Protein AF-A0A7S0G569-F1 (afdb_monomer)

Radius of gyration: 27.92 Å; Cα contacts (8 Å, |Δi|>4): 190; chains: 1; bounding box: 85×69×73 Å

pLDDT: mean 71.16, std 18.13, range [32.34, 90.06]

Solvent-accessible surface area (backbone atoms only — not comparable to full-atom values): 12412 Å² total; per-residue (Å²): 137,89,86,80,87,88,88,89,80,91,85,85,89,79,91,77,91,77,88,77,79,78,77,73,74,76,74,75,73,74,67,77,69,57,83,74,79,87,72,79,61,89,79,73,57,65,37,64,49,63,94,79,63,92,77,65,80,40,28,31,61,92,62,91,71,92,80,42,62,65,54,40,48,31,38,42,68,65,53,47,58,56,63,57,56,40,51,52,51,34,46,49,31,18,44,40,80,43,96,88,72,49,67,44,39,85,26,23,49,69,83,51,32,77,77,41,62,54,88,76,57,47,52,50,78,83,73,58,76,50,69,82,64,31,48,60,22,52,50,50,42,51,53,54,58,69,57,50,56,79,85,49,72,52,43,42,50,73,75,62,62,49,90,72,77,56,82,94,66,72,39,76,48,49,56,34,27,42,51,51,26,33,49,51,52,44,52,46,41,77,68,69,46,81,84,121

Mean predicted aligned error: 13.56 Å

Foldseek 3Di:
DDDDDDDDDDDDDDDDDDDDPPPPPPPPPPPVPLPDDQDDPPPWAFDADPPPPVQAQATHTPDDHPLDLVVLVCLLVVSDQQVVLLVVVCVRQRWDQDPVRDIDCPSHDPVCCVVPVDRARQQQNVPDCPCVSVVRNVVVLVVLLVSDDPVLLCCCCVPSVDPDDDPVPDDSNSVSSNSSSSSSSRNCCVHVPPPD

Organism: NCBI:txid101924

Structure (mmCIF, N/CA/C/O backbone):
data_AF-A0A7S0G569-F1
#
_entry.id   AF-A0A7S0G569-F1
#
loop_
_atom_site.group_PDB
_atom_site.id
_atom_site.type_symbol
_atom_site.label_atom_id
_atom_site.label_alt_id
_atom_site.label_comp_id
_atom_site.label_asym_id
_atom_site.label_entity_id
_atom_site.label_seq_id
_atom_site.pdbx_PDB_ins_code
_atom_site.Cartn_x
_atom_site.Cartn_y
_atom_site.Cartn_z
_atom_site.occupancy
_atom_site.B_iso_or_equiv
_atom_site.auth_seq_id
_atom_site.auth_comp_id
_atom_site.auth_asym_id
_atom_site.auth_atom_id
_atom_site.pdbx_PDB_model_num
ATOM 1 N N . MET A 1 1 ? 62.450 -54.187 33.155 1.00 39.84 1 MET A N 1
ATOM 2 C CA . MET A 1 1 ? 62.910 -53.394 34.313 1.00 39.84 1 MET A CA 1
ATOM 3 C C . MET A 1 1 ? 61.680 -52.909 35.054 1.00 39.84 1 MET A C 1
ATOM 5 O O . MET A 1 1 ? 60.835 -52.265 34.450 1.00 39.84 1 MET A O 1
ATOM 9 N N . ALA A 1 2 ? 61.533 -53.357 36.297 1.00 44.97 2 ALA A N 1
ATOM 10 C CA . ALA A 1 2 ? 60.459 -52.973 37.202 1.00 44.97 2 ALA A CA 1
ATOM 11 C C . ALA A 1 2 ? 60.715 -51.573 37.791 1.00 44.97 2 ALA A C 1
ATOM 13 O O . ALA A 1 2 ? 61.847 -51.101 37.725 1.00 44.97 2 ALA A O 1
ATOM 14 N N . PHE A 1 3 ? 59.670 -50.972 38.370 1.00 35.09 3 PHE A N 1
ATOM 15 C CA . PHE A 1 3 ? 59.629 -50.412 39.733 1.00 35.09 3 PHE A CA 1
ATOM 16 C C . PHE A 1 3 ? 58.709 -49.176 39.876 1.00 35.09 3 PHE A C 1
ATOM 18 O O . PHE A 1 3 ? 58.973 -48.093 39.369 1.00 35.09 3 PHE A O 1
ATOM 25 N N . THR A 1 4 ? 57.663 -49.398 40.685 1.00 42.09 4 THR A N 1
ATOM 26 C CA . THR A 1 4 ? 57.163 -48.545 41.786 1.00 42.09 4 THR A CA 1
ATOM 27 C C . THR A 1 4 ? 56.422 -47.232 41.524 1.00 42.09 4 THR A C 1
ATOM 29 O O . THR A 1 4 ? 56.995 -46.207 41.178 1.00 42.09 4 THR A O 1
ATOM 32 N N . SER A 1 5 ? 55.144 -47.251 41.930 1.00 44.38 5 SER A N 1
ATOM 33 C CA . SER A 1 5 ? 54.452 -46.133 42.593 1.00 44.38 5 SER A CA 1
ATOM 34 C C . SER A 1 5 ? 55.227 -45.630 43.824 1.00 44.38 5 SER A C 1
ATOM 36 O O . SER A 1 5 ? 55.992 -46.394 44.414 1.00 44.38 5 SER A O 1
ATOM 38 N N . PRO A 1 6 ? 54.936 -44.413 44.319 1.00 55.31 6 PRO A N 1
ATOM 39 C CA . PRO A 1 6 ? 54.086 -44.379 45.511 1.00 55.31 6 PRO A CA 1
ATOM 40 C C . PRO A 1 6 ? 53.087 -43.212 45.584 1.00 55.31 6 PRO A C 1
ATOM 42 O O . PRO A 1 6 ? 53.199 -42.169 44.949 1.00 55.31 6 PRO A O 1
ATOM 45 N N . ARG A 1 7 ? 52.095 -43.462 46.436 1.00 44.91 7 ARG A N 1
ATOM 46 C CA . ARG A 1 7 ? 50.974 -42.637 46.887 1.00 44.91 7 ARG A CA 1
ATOM 47 C C . ARG A 1 7 ? 51.321 -42.045 48.250 1.00 44.91 7 ARG A C 1
ATOM 49 O O . ARG A 1 7 ? 51.675 -42.838 49.105 1.00 44.91 7 ARG A O 1
ATOM 56 N N . LEU A 1 8 ? 51.117 -40.747 48.481 1.00 40.44 8 LEU A N 1
ATOM 57 C CA . LEU A 1 8 ? 50.915 -40.080 49.789 1.00 40.44 8 LEU A CA 1
ATOM 58 C C . LEU A 1 8 ? 50.456 -38.626 49.501 1.00 40.44 8 LEU A C 1
ATOM 60 O O . LEU A 1 8 ? 50.858 -38.087 48.479 1.00 40.44 8 LEU A O 1
ATOM 64 N N . TYR A 1 9 ? 49.770 -37.848 50.342 1.00 34.00 9 TYR A N 1
ATOM 65 C CA . TYR A 1 9 ? 48.618 -37.945 51.258 1.00 34.00 9 TYR A CA 1
ATOM 66 C C . TYR A 1 9 ? 48.440 -36.502 51.808 1.00 34.00 9 TYR A C 1
ATOM 68 O O . TYR A 1 9 ? 49.435 -35.789 51.897 1.00 34.00 9 TYR A O 1
ATOM 76 N N . LEU A 1 10 ? 47.233 -36.132 52.272 1.00 37.38 10 LEU A N 1
ATOM 77 C CA . LEU A 1 10 ? 46.906 -34.936 53.094 1.00 37.38 10 LEU A CA 1
ATOM 78 C C . LEU A 1 10 ? 46.966 -33.588 52.344 1.00 37.38 10 LEU A C 1
ATOM 80 O O . LEU A 1 10 ? 47.879 -33.328 51.584 1.00 37.38 10 LEU A O 1
ATOM 84 N N . GLY A 1 11 ? 46.061 -32.627 52.505 1.00 32.34 11 GLY A N 1
ATOM 85 C CA . GLY A 1 11 ? 44.933 -32.415 53.407 1.00 32.34 11 GLY A CA 1
ATOM 86 C C . GLY A 1 11 ? 44.534 -30.933 53.272 1.00 32.34 11 GLY A C 1
ATOM 87 O O . GLY A 1 11 ? 45.378 -30.105 52.942 1.00 32.34 11 GLY A O 1
ATOM 88 N N . GLY A 1 12 ? 43.267 -30.573 53.486 1.00 36.91 12 GLY A N 1
ATOM 89 C CA . GLY A 1 12 ? 42.873 -29.159 53.452 1.00 36.91 12 GLY A CA 1
ATOM 90 C C . GLY A 1 12 ? 41.371 -28.928 53.406 1.00 36.91 12 GLY A C 1
ATOM 91 O O . GLY A 1 12 ? 40.768 -28.862 52.342 1.00 36.91 12 GLY A O 1
ATOM 92 N N . VAL A 1 13 ? 40.773 -28.803 54.587 1.00 44.00 13 VAL A N 1
ATOM 93 C CA . VAL A 1 13 ? 39.373 -28.434 54.814 1.00 44.00 13 VAL A CA 1
ATOM 94 C C . VAL A 1 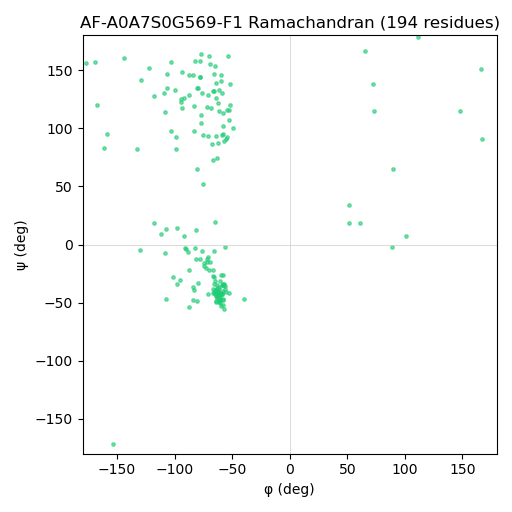13 ? 39.233 -26.911 54.697 1.00 44.00 13 VAL A C 1
ATOM 96 O O . VAL A 1 13 ? 40.013 -26.184 55.301 1.00 44.00 13 VAL A O 1
ATOM 99 N N . GLY A 1 14 ? 38.211 -26.417 53.992 1.00 38.84 14 GLY A N 1
ATOM 100 C CA . GLY A 1 14 ? 37.898 -24.986 53.941 1.00 38.84 14 GLY A CA 1
ATOM 101 C C . GLY A 1 14 ? 36.455 -24.714 53.525 1.00 38.84 14 GLY A C 1
ATOM 102 O O . GLY A 1 14 ? 36.132 -24.671 52.343 1.00 38.84 14 GLY A O 1
ATOM 103 N N . ARG A 1 15 ? 35.571 -24.538 54.514 1.00 40.53 15 ARG A N 1
ATOM 104 C CA . ARG A 1 15 ? 34.186 -24.072 54.342 1.00 40.53 15 ARG A CA 1
ATOM 105 C C . ARG A 1 15 ? 34.164 -22.644 53.789 1.00 40.53 15 ARG A C 1
ATOM 107 O O . ARG A 1 15 ? 34.847 -21.774 54.315 1.00 40.53 15 ARG A O 1
ATOM 114 N N . GLY A 1 16 ? 33.256 -22.372 52.854 1.00 36.38 16 GLY A N 1
ATOM 115 C CA . GLY A 1 16 ? 32.934 -21.012 52.423 1.00 36.38 16 GLY A CA 1
ATOM 116 C C . GLY A 1 16 ? 31.592 -20.935 51.704 1.00 36.38 16 GLY A C 1
ATOM 117 O O . GLY A 1 16 ? 31.534 -20.949 50.483 1.00 36.38 16 GLY A O 1
ATOM 118 N N . ARG A 1 17 ? 30.498 -20.845 52.469 1.00 39.69 17 ARG A N 1
ATOM 119 C CA . ARG A 1 17 ? 29.189 -20.413 51.959 1.00 39.69 17 ARG A CA 1
ATOM 120 C C . ARG A 1 17 ? 29.312 -18.983 51.426 1.00 39.69 17 ARG A C 1
ATOM 122 O O . ARG A 1 17 ? 29.769 -18.116 52.166 1.00 39.69 17 ARG A O 1
ATOM 129 N N . ARG A 1 18 ? 28.785 -18.709 50.232 1.00 39.62 18 ARG A N 1
ATOM 130 C CA . ARG A 1 18 ? 28.010 -17.490 49.944 1.00 39.62 18 ARG A CA 1
ATOM 131 C C . ARG A 1 18 ? 27.301 -17.643 48.603 1.00 39.62 18 ARG A C 1
ATOM 133 O O . ARG A 1 18 ? 27.925 -17.885 47.579 1.00 39.62 18 ARG A O 1
ATOM 140 N N . GLY A 1 19 ? 25.975 -17.563 48.658 1.00 41.06 19 GLY A N 1
ATOM 141 C CA . GLY A 1 19 ? 25.117 -17.663 47.494 1.00 41.06 19 GLY A CA 1
ATOM 142 C C . GLY A 1 19 ? 25.304 -16.475 46.561 1.00 41.06 19 GLY A C 1
ATOM 143 O O . GLY A 1 19 ? 25.227 -15.327 46.987 1.00 41.06 19 GLY A O 1
ATOM 144 N N . ALA A 1 20 ? 25.464 -16.770 45.280 1.00 37.56 20 ALA A N 1
ATOM 145 C CA . ALA A 1 20 ? 25.090 -15.861 44.218 1.00 37.56 20 ALA A CA 1
ATOM 146 C C . ALA A 1 20 ? 23.780 -16.402 43.645 1.00 37.56 20 ALA A C 1
ATOM 148 O O . ALA A 1 20 ? 23.758 -17.358 42.873 1.00 37.56 20 ALA A O 1
ATOM 149 N N . ARG A 1 21 ? 22.666 -15.817 44.101 1.00 39.09 21 ARG A N 1
ATOM 150 C CA . ARG A 1 21 ? 21.392 -15.904 43.391 1.00 39.09 21 ARG A CA 1
ATOM 151 C C . ARG A 1 21 ? 21.673 -15.416 41.979 1.00 39.09 21 ARG A C 1
ATOM 153 O O . ARG A 1 21 ? 22.056 -14.261 41.805 1.00 39.09 21 ARG A O 1
ATOM 160 N N . GLY A 1 22 ? 21.527 -16.314 41.010 1.00 34.00 22 GLY A N 1
ATOM 161 C CA . GLY A 1 22 ? 21.550 -15.967 39.604 1.00 34.00 22 GLY A CA 1
ATOM 162 C C . GLY A 1 22 ? 20.541 -14.853 39.385 1.00 34.00 22 GLY A C 1
ATOM 163 O O . GLY A 1 22 ? 19.331 -15.074 39.441 1.00 34.00 22 GLY A O 1
ATOM 164 N N . VAL A 1 23 ? 21.043 -13.642 39.159 1.00 38.31 23 VAL A N 1
ATOM 165 C CA . VAL A 1 23 ? 20.287 -12.617 38.459 1.00 38.31 23 VAL A CA 1
ATOM 166 C C . VAL A 1 23 ? 20.185 -13.156 37.045 1.00 38.31 23 VAL A C 1
ATOM 168 O O . VAL A 1 23 ? 21.039 -12.918 36.196 1.00 38.31 23 VAL A O 1
ATOM 171 N N . SER A 1 24 ? 19.160 -13.982 36.837 1.00 36.03 24 SER A N 1
ATOM 172 C CA . SER A 1 24 ? 18.633 -14.265 35.521 1.00 36.03 24 SER A CA 1
ATOM 173 C C . SER A 1 24 ? 18.239 -12.900 34.988 1.00 36.03 24 SER A C 1
ATOM 175 O O . SER A 1 24 ? 17.181 -12.365 35.327 1.00 36.03 24 SER A O 1
ATOM 177 N N . SER A 1 25 ? 19.148 -12.289 34.232 1.00 38.00 25 SER A N 1
ATOM 178 C CA . SER A 1 25 ? 18.834 -11.155 33.397 1.00 38.00 25 SER A CA 1
ATOM 179 C C . SER A 1 25 ? 17.755 -11.666 32.457 1.00 38.00 25 SER A C 1
ATOM 181 O O . SER A 1 25 ? 18.011 -12.312 31.443 1.00 38.00 25 SER A O 1
ATOM 183 N N . ARG A 1 26 ? 16.497 -11.431 32.846 1.00 35.59 26 ARG A N 1
ATOM 184 C CA . ARG A 1 26 ? 15.397 -11.335 31.904 1.00 35.59 26 ARG A CA 1
ATOM 185 C C . ARG A 1 26 ? 15.831 -10.233 30.959 1.00 35.59 26 ARG A C 1
ATOM 187 O O . ARG A 1 26 ? 15.558 -9.058 31.192 1.00 35.59 26 ARG A O 1
ATOM 194 N N . ARG A 1 27 ? 16.544 -10.627 29.903 1.00 35.00 27 ARG A N 1
ATOM 195 C CA . ARG A 1 27 ? 16.512 -9.925 28.638 1.00 35.00 27 ARG A CA 1
ATOM 196 C C . ARG A 1 27 ? 15.034 -9.885 28.295 1.00 35.00 27 ARG A C 1
ATOM 198 O O . ARG A 1 27 ? 14.481 -10.823 27.737 1.00 35.00 27 ARG A O 1
ATOM 205 N N . ARG A 1 28 ? 14.372 -8.803 28.698 1.00 38.81 28 ARG A N 1
ATOM 206 C CA . ARG A 1 28 ? 13.222 -8.293 27.976 1.00 38.81 28 ARG A CA 1
ATOM 207 C C . ARG A 1 28 ? 13.790 -7.816 26.641 1.00 38.81 28 ARG A C 1
ATOM 209 O O . ARG A 1 28 ? 13.939 -6.630 26.395 1.00 38.81 28 ARG A O 1
ATOM 216 N N . THR A 1 29 ? 14.153 -8.767 25.783 1.00 39.50 29 THR A N 1
ATOM 217 C CA . THR A 1 29 ? 13.920 -8.604 24.359 1.00 39.50 29 THR A CA 1
ATOM 218 C C . THR A 1 29 ? 12.410 -8.523 24.257 1.00 39.50 29 THR A C 1
ATOM 220 O O . THR A 1 29 ? 11.725 -9.536 24.146 1.00 39.50 29 THR A O 1
ATOM 223 N N . GLY A 1 30 ? 11.888 -7.306 24.409 1.00 34.25 30 GLY A N 1
ATOM 224 C CA . GLY A 1 30 ? 10.607 -6.943 23.839 1.00 34.25 30 GLY A CA 1
ATOM 225 C C . GLY A 1 30 ? 10.773 -7.058 22.334 1.00 34.25 30 GLY A C 1
ATOM 226 O O . GLY A 1 30 ? 10.941 -6.062 21.646 1.00 34.25 30 GLY A O 1
ATOM 227 N N . SER A 1 31 ? 10.807 -8.298 21.841 1.00 38.91 31 SER A N 1
ATOM 228 C CA . SER A 1 31 ? 10.296 -8.582 20.520 1.00 38.91 31 SER A CA 1
ATOM 229 C C . SER A 1 31 ? 8.859 -8.117 20.627 1.00 38.91 31 SER A C 1
ATOM 231 O O . SER A 1 31 ? 8.061 -8.762 21.306 1.00 38.91 31 SER A O 1
ATOM 233 N N . LEU A 1 32 ? 8.574 -6.936 20.081 1.00 39.25 32 LEU A N 1
ATOM 234 C CA . LEU A 1 32 ? 7.225 -6.588 19.679 1.00 39.25 32 LEU A CA 1
ATOM 235 C C . LEU A 1 32 ? 6.774 -7.795 18.862 1.00 39.25 32 LEU A C 1
ATOM 237 O O . LEU A 1 32 ? 7.269 -8.030 17.761 1.00 39.25 32 LEU A O 1
ATOM 241 N N . GLN A 1 33 ? 5.995 -8.676 19.486 1.00 41.69 33 GLN A N 1
ATOM 242 C CA . GLN A 1 33 ? 5.296 -9.708 18.754 1.00 41.69 33 GLN A CA 1
ATOM 243 C C . GLN A 1 33 ? 4.451 -8.910 17.772 1.00 41.69 33 GLN A C 1
ATOM 245 O O . GLN A 1 33 ? 3.601 -8.132 18.201 1.00 41.69 33 GLN A O 1
ATOM 250 N N . CYS A 1 34 ? 4.756 -9.019 16.479 1.00 41.28 34 CYS A N 1
ATOM 251 C CA . CYS A 1 34 ? 3.831 -8.638 15.427 1.00 41.28 34 CYS A CA 1
ATOM 252 C C . CYS A 1 34 ? 2.559 -9.452 15.701 1.00 41.28 34 CYS A C 1
ATOM 254 O O . CYS A 1 34 ? 2.473 -10.609 15.308 1.00 41.28 34 CYS A O 1
ATOM 256 N N . ALA A 1 35 ? 1.630 -8.901 16.484 1.00 46.00 35 ALA A N 1
ATOM 257 C CA . ALA A 1 35 ? 0.412 -9.600 16.887 1.00 46.00 35 ALA A CA 1
ATOM 258 C C . ALA A 1 35 ? -0.552 -9.767 15.703 1.00 46.00 35 ALA A C 1
ATOM 260 O O . ALA A 1 35 ? -1.515 -10.520 15.787 1.00 46.00 35 ALA A O 1
ATOM 261 N N . VAL A 1 36 ? -0.267 -9.087 14.589 1.00 54.84 36 VAL A N 1
ATOM 262 C CA . VAL A 1 36 ? -1.059 -9.144 13.369 1.00 54.84 36 VAL A CA 1
ATOM 263 C C . VAL A 1 36 ? -0.403 -10.116 12.394 1.00 54.84 36 VAL A C 1
ATOM 265 O O . VAL A 1 36 ? 0.496 -9.764 11.630 1.00 54.84 36 VAL A O 1
ATOM 268 N N . GLU A 1 37 ? -0.834 -11.372 12.454 1.00 57.78 37 GLU A N 1
ATOM 269 C CA . GLU A 1 37 ? -0.453 -12.393 11.485 1.00 57.78 37 GLU A CA 1
ATOM 270 C C . GLU A 1 37 ? -1.360 -12.267 10.251 1.00 57.78 37 GLU A C 1
ATOM 272 O O . GLU A 1 37 ? -2.488 -12.754 10.237 1.00 57.78 37 GLU A O 1
ATOM 277 N N . TRP A 1 38 ? -0.887 -11.585 9.203 1.00 64.69 38 TRP A N 1
ATOM 278 C CA . TRP A 1 38 ? -1.563 -11.614 7.905 1.00 64.69 38 TRP A CA 1
ATOM 279 C C . TRP A 1 38 ? -1.253 -12.941 7.209 1.00 64.69 38 TRP A C 1
ATOM 281 O O . TRP A 1 38 ? -0.153 -13.143 6.690 1.00 64.69 38 TRP A O 1
ATOM 291 N N . LYS A 1 39 ? -2.226 -13.853 7.202 1.00 63.12 39 LYS A N 1
ATOM 292 C CA . LYS A 1 39 ? -2.194 -15.086 6.411 1.00 63.12 39 LYS A CA 1
ATOM 293 C C . LYS A 1 39 ? -3.194 -14.963 5.276 1.00 63.12 39 LYS A C 1
ATOM 295 O O . LYS A 1 39 ? -4.397 -14.905 5.502 1.00 63.12 39 LYS A O 1
ATOM 300 N N . ILE A 1 40 ? -2.674 -14.928 4.055 1.00 63.44 40 ILE A N 1
ATOM 301 C CA . ILE A 1 40 ? -3.493 -15.088 2.858 1.00 63.44 40 ILE A CA 1
ATOM 302 C C . ILE A 1 40 ? -3.892 -16.559 2.817 1.00 63.44 40 ILE A C 1
ATOM 304 O O . ILE A 1 40 ? -3.011 -17.420 2.739 1.00 63.44 40 ILE A O 1
ATOM 308 N N . ASP A 1 41 ? -5.189 -16.854 2.882 1.00 62.84 41 ASP A N 1
ATOM 309 C CA . ASP A 1 41 ? -5.641 -18.209 2.597 1.00 62.84 41 ASP A CA 1
ATOM 310 C C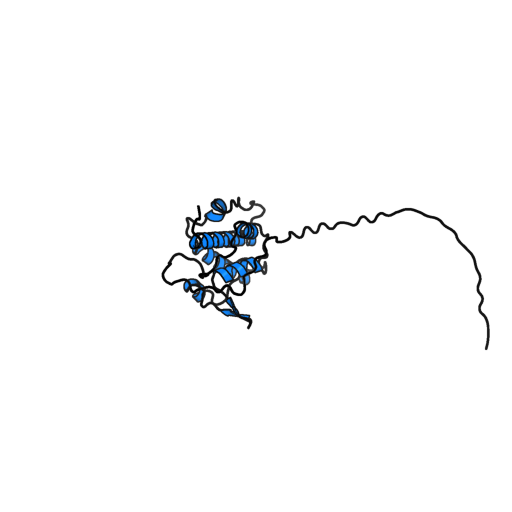 . ASP A 1 41 ? -5.273 -18.526 1.135 1.00 62.84 41 ASP A C 1
ATOM 312 O O . ASP A 1 41 ? -5.672 -17.792 0.223 1.00 62.84 41 ASP A O 1
ATOM 316 N N . PRO A 1 42 ? -4.481 -19.582 0.879 1.00 61.75 42 PRO A N 1
ATOM 317 C CA . PRO A 1 42 ? -4.008 -19.910 -0.460 1.00 61.75 42 PRO A CA 1
ATOM 318 C C . PRO A 1 42 ? -5.140 -20.326 -1.408 1.00 61.75 42 PRO A C 1
ATOM 320 O O . PRO A 1 42 ? -4.874 -20.547 -2.589 1.00 61.75 42 PRO A O 1
ATOM 323 N N . SER A 1 43 ? -6.373 -20.454 -0.924 1.00 62.59 43 SER A N 1
ATOM 324 C CA . SER A 1 43 ? -7.584 -20.722 -1.700 1.00 62.59 43 SER A CA 1
ATOM 325 C C . SER A 1 43 ? -8.236 -19.438 -2.215 1.00 62.59 43 SER A C 1
ATOM 327 O O . SER A 1 43 ? -8.923 -19.490 -3.236 1.00 62.59 43 SER A O 1
ATOM 329 N N . ILE A 1 44 ? -7.970 -18.282 -1.588 1.00 67.06 44 ILE A N 1
ATOM 330 C CA . ILE A 1 44 ? -8.502 -16.995 -2.041 1.00 67.06 44 ILE A CA 1
ATOM 331 C C . ILE A 1 44 ? -7.846 -16.648 -3.380 1.00 67.06 44 ILE A C 1
ATOM 333 O O . ILE A 1 44 ? -6.628 -16.476 -3.501 1.00 67.06 44 ILE A O 1
ATOM 337 N N . ARG A 1 45 ? -8.670 -16.557 -4.424 1.00 67.31 45 ARG A N 1
ATOM 338 C CA . ARG A 1 45 ? -8.246 -16.187 -5.777 1.00 67.31 45 ARG A CA 1
ATOM 339 C C . ARG A 1 45 ? -8.764 -14.789 -6.100 1.00 67.31 45 ARG A C 1
ATOM 341 O O . ARG A 1 45 ? -9.965 -14.552 -5.936 1.00 67.31 45 ARG A O 1
ATOM 348 N N . PRO A 1 46 ? -7.909 -13.878 -6.595 1.00 69.25 46 PRO A N 1
ATOM 349 C CA . PRO A 1 46 ? -8.402 -12.626 -7.129 1.00 69.25 46 PRO A CA 1
ATOM 350 C C . PRO A 1 46 ? -9.231 -12.909 -8.387 1.00 69.25 46 PRO A C 1
ATOM 352 O O . PRO A 1 46 ? -8.831 -13.672 -9.269 1.00 69.25 46 PRO A O 1
ATOM 355 N N . LYS A 1 47 ? -10.407 -12.301 -8.449 1.00 65.38 47 LYS A N 1
ATOM 356 C CA . LYS A 1 47 ? -11.250 -12.180 -9.628 1.00 65.38 47 LYS A CA 1
ATOM 357 C C . LYS A 1 47 ? -10.768 -10.984 -10.454 1.00 65.38 47 LYS A C 1
ATOM 359 O O . LYS A 1 47 ? -10.315 -9.985 -9.881 1.00 65.38 47 LYS A O 1
ATOM 364 N N . PRO A 1 48 ? -10.867 -11.054 -11.793 1.00 60.34 48 PRO A N 1
ATOM 365 C CA . PRO A 1 48 ? -10.562 -9.899 -12.620 1.00 60.34 48 PRO A CA 1
ATOM 366 C C . PRO A 1 48 ? -11.488 -8.762 -12.195 1.00 60.34 48 PRO A C 1
ATOM 368 O O . PRO A 1 48 ? -12.697 -8.970 -12.058 1.00 60.34 48 PRO A O 1
ATOM 371 N N . ALA A 1 49 ? -10.916 -7.580 -11.957 1.00 56.44 49 ALA A N 1
ATOM 372 C CA . ALA A 1 49 ? -11.708 -6.388 -11.697 1.00 56.44 49 ALA A CA 1
ATOM 373 C C . ALA A 1 49 ? -12.709 -6.245 -12.850 1.00 56.44 49 ALA A C 1
ATOM 375 O O . ALA A 1 49 ? -12.307 -6.128 -14.010 1.00 56.44 49 ALA A O 1
ATOM 376 N N . ARG A 1 50 ? -14.006 -6.352 -12.541 1.00 54.03 50 ARG A N 1
ATOM 377 C CA . ARG A 1 50 ? -15.090 -6.233 -13.519 1.00 54.03 50 ARG A CA 1
ATOM 378 C C . ARG A 1 50 ? -14.853 -4.922 -14.272 1.00 54.03 50 ARG A C 1
ATOM 380 O O . ARG A 1 50 ? -14.800 -3.875 -13.634 1.00 54.03 50 ARG A O 1
ATOM 387 N N . GLU A 1 51 ? -14.663 -4.977 -15.594 1.00 46.25 51 GLU A N 1
ATOM 388 C CA . GLU A 1 51 ? -14.227 -3.841 -16.441 1.00 46.25 51 GLU A CA 1
ATOM 389 C C . GLU A 1 51 ? -15.125 -2.582 -16.355 1.00 46.25 51 GLU A C 1
ATOM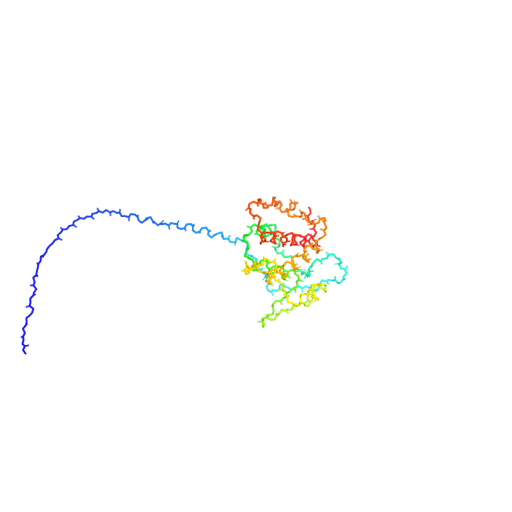 391 O O . GLU A 1 51 ? -14.814 -1.559 -16.959 1.00 46.25 51 GLU A O 1
ATOM 396 N N . SER A 1 52 ? -16.218 -2.625 -15.588 1.00 40.19 52 SER A N 1
ATOM 397 C CA . SER A 1 52 ? -17.239 -1.589 -15.464 1.00 40.19 52 SER A CA 1
ATOM 398 C C . SER A 1 52 ? -17.268 -0.804 -14.141 1.00 40.19 52 SER A C 1
ATOM 400 O O . SER A 1 52 ? -18.004 0.175 -14.088 1.00 40.19 52 SER A O 1
ATOM 402 N N . ASP A 1 53 ? -16.496 -1.149 -13.100 1.00 45.53 53 ASP A N 1
ATOM 403 C CA . ASP A 1 53 ? -16.418 -0.326 -11.872 1.00 45.53 53 ASP A CA 1
ATOM 404 C C . ASP A 1 53 ? -15.164 0.559 -11.889 1.00 45.53 53 ASP A C 1
ATOM 406 O O . ASP A 1 53 ? -14.104 0.249 -11.342 1.00 45.53 53 ASP A O 1
ATOM 410 N N . SER A 1 54 ? -15.286 1.688 -12.584 1.00 44.38 54 SER A N 1
ATOM 411 C CA . SER A 1 54 ? -14.234 2.651 -12.942 1.00 44.38 54 SER A CA 1
ATOM 412 C C . SER A 1 54 ? -13.561 3.402 -11.775 1.00 44.38 54 SER A C 1
ATOM 414 O O . SER A 1 54 ? -12.958 4.451 -11.994 1.00 44.38 54 SER A O 1
ATOM 416 N N . GLY A 1 55 ? -13.656 2.907 -10.540 1.00 55.00 55 GLY A N 1
ATOM 417 C CA . GLY A 1 55 ? -13.133 3.570 -9.339 1.00 55.00 55 GLY A CA 1
ATOM 418 C C . GLY A 1 55 ? -12.268 2.698 -8.430 1.00 55.00 55 GLY A C 1
ATOM 419 O O . GLY A 1 55 ? -11.721 3.209 -7.457 1.00 55.00 55 GLY A O 1
ATOM 420 N N . LEU A 1 56 ? -12.129 1.400 -8.717 1.00 57.59 56 LEU A N 1
ATOM 421 C CA . LEU A 1 56 ? -11.447 0.470 -7.818 1.00 57.59 56 LEU A CA 1
ATOM 422 C C . LEU A 1 56 ? -9.934 0.426 -8.081 1.00 57.59 56 LEU A C 1
ATOM 424 O O . LEU A 1 56 ? -9.512 0.207 -9.218 1.00 57.59 56 LEU A O 1
ATOM 428 N N . PRO A 1 57 ? -9.084 0.583 -7.051 1.00 63.59 57 PRO A N 1
ATOM 429 C CA . PRO A 1 57 ? -7.645 0.689 -7.260 1.00 63.59 57 PRO A CA 1
ATOM 430 C C . PRO A 1 57 ? -6.913 -0.661 -7.425 1.00 63.59 57 PRO A C 1
ATOM 432 O O . PRO A 1 57 ? -5.705 -0.642 -7.661 1.00 63.59 57 PRO A O 1
ATOM 435 N N . GLY A 1 58 ? -7.596 -1.811 -7.311 1.00 71.50 58 GLY A N 1
ATOM 436 C CA . GLY A 1 58 ? -6.983 -3.151 -7.279 1.00 71.50 58 GLY A CA 1
ATOM 437 C C . GLY A 1 58 ? -7.893 -4.289 -7.768 1.00 71.50 58 GLY A C 1
ATOM 438 O O . GLY A 1 58 ? -8.977 -4.041 -8.298 1.00 71.50 58 GLY A O 1
ATOM 439 N N . ALA A 1 59 ? -7.442 -5.535 -7.596 1.00 74.56 59 ALA A N 1
ATOM 440 C CA . ALA A 1 59 ? -8.152 -6.746 -8.019 1.00 74.56 59 ALA A CA 1
ATOM 441 C C . ALA A 1 59 ? -9.407 -7.014 -7.184 1.00 74.56 59 ALA A C 1
ATOM 443 O O . ALA A 1 59 ? -9.576 -6.430 -6.114 1.00 74.56 59 ALA A O 1
ATOM 444 N N . ASP A 1 60 ? -10.317 -7.851 -7.685 1.00 72.19 60 ASP A N 1
ATOM 445 C CA . ASP A 1 60 ? -11.524 -8.229 -6.950 1.00 72.19 60 ASP A CA 1
ATOM 446 C C . ASP A 1 60 ? -11.345 -9.524 -6.160 1.00 72.19 60 ASP A C 1
ATOM 448 O O . ASP A 1 60 ? -10.578 -10.377 -6.580 1.00 72.19 60 ASP A O 1
ATOM 452 N N . PHE A 1 61 ? -12.009 -9.695 -5.016 1.00 71.38 61 PHE A N 1
ATOM 453 C CA . PHE A 1 61 ? -11.964 -10.950 -4.254 1.00 71.38 61 PHE A CA 1
ATOM 454 C C . PHE A 1 61 ? -13.372 -11.407 -3.930 1.00 71.38 61 PHE A C 1
ATOM 456 O O . PHE A 1 61 ? -14.259 -10.610 -3.655 1.00 71.38 61 PHE A O 1
ATOM 463 N N . ALA A 1 62 ? -13.579 -12.719 -4.003 1.00 62.16 62 ALA A N 1
ATOM 464 C CA . ALA A 1 62 ? -14.878 -13.322 -3.742 1.00 62.16 62 ALA A CA 1
ATOM 465 C C . ALA A 1 62 ? -15.267 -13.322 -2.258 1.00 62.16 62 ALA A C 1
ATOM 467 O O . ALA A 1 62 ? -16.442 -13.503 -1.959 1.00 62.16 62 ALA A O 1
ATOM 468 N N . GLU A 1 63 ? -14.282 -13.190 -1.375 1.00 66.62 63 GLU A N 1
ATOM 469 C CA . GLU A 1 63 ? -14.409 -13.381 0.066 1.00 66.62 63 GLU A CA 1
ATOM 470 C C . GLU A 1 63 ? -13.995 -12.104 0.802 1.00 66.62 63 GLU A C 1
ATOM 472 O O . GLU A 1 63 ? -13.161 -11.330 0.314 1.00 66.62 63 GLU A O 1
ATOM 477 N N . ASP A 1 64 ? -14.568 -11.894 1.987 1.00 68.12 64 ASP A N 1
ATOM 478 C CA . ASP A 1 64 ? -14.156 -10.846 2.913 1.00 68.12 64 ASP A CA 1
ATOM 479 C C . ASP A 1 64 ? -12.704 -11.064 3.344 1.00 68.12 64 ASP A C 1
ATOM 481 O O . ASP A 1 64 ? -12.349 -12.051 3.991 1.00 68.12 64 ASP A O 1
ATOM 485 N N . LEU A 1 65 ? -11.836 -10.131 2.960 1.00 74.19 65 LEU A N 1
ATOM 486 C CA . LEU A 1 65 ? -10.447 -10.135 3.379 1.00 74.19 65 LEU A CA 1
ATOM 487 C C . LEU A 1 65 ? -10.358 -9.606 4.814 1.00 74.19 65 LEU A C 1
ATOM 489 O O . LEU A 1 65 ? -11.051 -8.641 5.139 1.00 74.19 65 LEU A O 1
ATOM 493 N N . PRO A 1 66 ? -9.454 -10.138 5.658 1.00 73.44 66 PRO A N 1
ATOM 494 C CA . PRO A 1 66 ? -9.291 -9.703 7.046 1.00 73.44 66 PRO A CA 1
ATOM 495 C C . PRO A 1 66 ? -8.567 -8.343 7.155 1.00 73.44 66 PRO A C 1
ATOM 497 O O . PRO A 1 66 ? -7.570 -8.195 7.862 1.00 73.44 66 PRO A O 1
ATOM 500 N N . LEU A 1 67 ? -9.040 -7.326 6.430 1.00 79.06 67 LEU A N 1
ATOM 501 C CA . LEU A 1 67 ? -8.525 -5.956 6.429 1.00 79.06 67 LEU A CA 1
ATOM 502 C C . LEU A 1 67 ? -9.074 -5.179 7.636 1.00 79.06 67 LEU A C 1
ATOM 504 O O . LEU A 1 67 ? -9.836 -4.219 7.496 1.00 79.06 67 LEU A O 1
ATOM 508 N N . SER A 1 68 ? -8.695 -5.606 8.838 1.00 82.12 68 SER A N 1
ATOM 509 C CA . SER A 1 68 ? -9.091 -4.931 10.075 1.00 82.12 68 SER A CA 1
ATOM 510 C C . SER A 1 68 ? -8.419 -3.561 10.220 1.00 82.12 68 SER A C 1
ATOM 512 O O . SER A 1 68 ? -7.331 -3.314 9.688 1.00 82.12 68 SER A O 1
ATOM 514 N N . ASP A 1 69 ? -9.049 -2.663 10.983 1.00 84.06 69 ASP A N 1
ATOM 515 C CA . ASP A 1 69 ? -8.435 -1.380 11.356 1.00 84.06 69 ASP A CA 1
ATOM 516 C C . ASP A 1 69 ? -7.097 -1.584 12.068 1.00 84.06 69 ASP A C 1
ATOM 518 O O . ASP A 1 69 ? -6.147 -0.838 11.839 1.00 84.06 69 ASP A O 1
ATOM 522 N N . GLU A 1 70 ? -6.999 -2.644 12.874 1.00 85.31 70 GLU A N 1
ATOM 523 C CA . GLU A 1 70 ? -5.780 -3.034 13.580 1.00 85.31 70 GLU A CA 1
ATOM 524 C C . GLU A 1 70 ? -4.628 -3.336 12.621 1.00 85.31 70 GLU A C 1
ATOM 526 O O . GLU A 1 70 ? -3.511 -2.882 12.857 1.00 85.31 70 GLU A O 1
ATOM 531 N N . LEU A 1 71 ? -4.882 -4.045 11.514 1.00 86.06 71 LEU A N 1
ATOM 532 C CA . LEU A 1 71 ? -3.865 -4.305 10.496 1.00 86.06 71 LEU A CA 1
ATOM 533 C C . LEU A 1 71 ? -3.404 -3.005 9.838 1.00 86.06 71 LEU A C 1
ATOM 535 O O . LEU A 1 71 ? -2.203 -2.763 9.721 1.00 86.06 71 LEU A O 1
ATOM 539 N N . ILE A 1 72 ? -4.345 -2.157 9.419 1.00 87.75 72 ILE A N 1
ATOM 540 C CA . ILE A 1 72 ? -4.035 -0.887 8.749 1.00 87.75 72 ILE A CA 1
ATOM 541 C C . ILE A 1 72 ? -3.213 0.013 9.684 1.00 87.75 72 ILE A C 1
ATOM 543 O O . ILE A 1 72 ? -2.198 0.589 9.276 1.00 87.75 72 ILE A O 1
ATOM 547 N N . LEU A 1 73 ? -3.604 0.079 10.957 1.00 87.00 73 LEU A N 1
ATOM 548 C CA . LEU A 1 73 ? -2.891 0.810 11.996 1.00 87.00 73 LEU A CA 1
ATOM 549 C C . LEU A 1 73 ? -1.506 0.206 12.267 1.00 87.00 73 LEU A C 1
ATOM 551 O O . LEU A 1 73 ? -0.530 0.947 12.365 1.00 87.00 73 LEU A O 1
ATOM 555 N N . ALA A 1 74 ? -1.386 -1.121 12.333 1.00 88.00 74 ALA A N 1
ATOM 556 C CA . ALA A 1 74 ? -0.117 -1.815 12.538 1.00 88.00 74 ALA A CA 1
ATOM 557 C C . ALA A 1 74 ? 0.869 -1.572 11.382 1.00 88.00 74 ALA A C 1
ATOM 559 O O . ALA A 1 74 ? 2.066 -1.388 11.617 1.00 88.00 74 ALA A O 1
ATOM 560 N N . ILE A 1 75 ? 0.383 -1.501 10.136 1.00 88.88 75 ILE A N 1
ATOM 561 C CA . ILE A 1 75 ? 1.198 -1.134 8.968 1.00 88.88 75 ILE A CA 1
ATOM 562 C C . ILE A 1 75 ? 1.746 0.287 9.132 1.00 88.88 75 ILE A C 1
ATOM 564 O O . ILE A 1 75 ? 2.954 0.500 8.959 1.00 88.88 75 ILE A O 1
ATOM 568 N N . ALA A 1 76 ? 0.880 1.240 9.497 1.00 87.31 76 ALA A N 1
ATOM 569 C CA . ALA A 1 76 ? 1.260 2.630 9.727 1.00 87.31 76 ALA A CA 1
ATOM 570 C C . ALA A 1 76 ? 2.237 2.771 10.908 1.00 87.31 76 ALA A C 1
ATOM 572 O O . ALA A 1 76 ? 3.209 3.513 10.813 1.00 87.31 76 ALA A O 1
ATOM 573 N N . GLN A 1 77 ? 2.057 2.021 11.993 1.00 86.19 77 GLN A N 1
ATOM 574 C CA . GLN A 1 77 ? 2.919 2.075 13.180 1.00 86.19 77 GLN A CA 1
ATOM 575 C C . GLN A 1 77 ? 4.223 1.266 13.058 1.00 86.19 77 GLN A C 1
ATOM 577 O O . GLN A 1 77 ? 4.899 1.046 14.058 1.00 86.19 77 GLN A O 1
ATOM 582 N N . GLU A 1 78 ? 4.595 0.816 11.855 1.00 86.81 78 GLU A N 1
ATOM 583 C CA . GLU A 1 78 ? 5.809 0.014 11.624 1.00 86.81 78 GLU A CA 1
ATOM 584 C C . GLU A 1 78 ? 5.818 -1.338 12.374 1.00 86.81 78 GLU A C 1
ATOM 586 O O . GLU A 1 78 ? 6.854 -1.979 12.518 1.00 86.81 78 GLU A O 1
ATOM 591 N N . GLN A 1 79 ? 4.652 -1.818 12.818 1.00 86.25 79 GLN A N 1
ATOM 592 C CA . GLN A 1 79 ? 4.516 -3.088 13.541 1.00 86.25 79 GLN A CA 1
ATOM 593 C C . GLN A 1 79 ? 4.476 -4.307 12.606 1.00 86.25 79 GLN A C 1
ATOM 595 O O . GLN A 1 79 ? 4.599 -5.441 13.062 1.00 86.25 79 GLN A O 1
ATOM 600 N N . VAL A 1 80 ? 4.317 -4.087 11.297 1.00 86.31 80 VAL A N 1
ATOM 601 C CA . VAL A 1 80 ? 4.300 -5.128 10.255 1.00 86.31 80 VAL A CA 1
ATOM 602 C C . VAL A 1 80 ? 5.606 -5.074 9.449 1.00 86.31 80 VAL A C 1
ATOM 604 O O . VAL A 1 80 ? 6.001 -3.977 9.053 1.00 86.31 80 VAL A O 1
ATOM 607 N N . PRO A 1 81 ? 6.290 -6.197 9.157 1.00 87.19 81 PRO A N 1
ATOM 608 C CA . PRO A 1 81 ? 7.514 -6.195 8.349 1.00 87.19 81 PRO A CA 1
ATOM 609 C C . PRO A 1 81 ? 7.304 -5.621 6.940 1.00 87.19 81 PRO A C 1
ATOM 611 O O . PRO A 1 81 ? 6.262 -5.853 6.335 1.00 87.19 81 PRO A O 1
ATOM 614 N N . ASP A 1 82 ? 8.313 -4.928 6.391 1.00 87.62 82 ASP A N 1
ATOM 615 C CA . ASP A 1 82 ? 8.237 -4.264 5.071 1.00 87.62 82 ASP A CA 1
ATOM 616 C C . ASP A 1 82 ? 7.767 -5.229 3.962 1.00 87.62 82 ASP A C 1
ATOM 618 O O . ASP A 1 82 ? 6.918 -4.882 3.143 1.00 87.62 82 ASP A O 1
ATOM 622 N N . GLN A 1 83 ? 8.280 -6.465 3.980 1.00 85.69 83 GLN A N 1
ATOM 623 C CA . GLN A 1 83 ? 7.921 -7.506 3.015 1.00 85.69 83 GLN A CA 1
ATOM 624 C C . GLN A 1 83 ? 6.442 -7.896 3.096 1.00 85.69 83 GLN A C 1
ATOM 626 O O . GLN A 1 83 ? 5.794 -8.011 2.065 1.00 85.69 83 GLN A O 1
ATOM 631 N N . ILE A 1 84 ? 5.889 -8.032 4.304 1.00 86.62 84 ILE A N 1
ATOM 632 C CA . ILE A 1 84 ? 4.483 -8.412 4.489 1.00 86.62 84 ILE A CA 1
ATOM 633 C C . ILE A 1 84 ? 3.560 -7.306 3.973 1.00 86.62 84 ILE A C 1
ATOM 635 O O . ILE A 1 84 ? 2.556 -7.593 3.332 1.00 86.62 84 ILE A O 1
ATOM 639 N N . VAL A 1 85 ? 3.916 -6.035 4.187 1.00 88.19 85 VAL A N 1
ATOM 640 C CA . VAL A 1 85 ? 3.150 -4.907 3.629 1.00 88.19 85 VAL A CA 1
ATOM 641 C C . VAL A 1 85 ? 3.139 -4.960 2.100 1.00 88.19 85 VAL A C 1
ATOM 643 O O . VAL A 1 85 ? 2.090 -4.765 1.489 1.00 88.19 85 VAL A O 1
ATOM 646 N N . ASN A 1 86 ? 4.285 -5.253 1.481 1.00 88.94 86 ASN A N 1
ATOM 647 C CA . ASN A 1 86 ? 4.370 -5.444 0.036 1.00 88.94 86 ASN A CA 1
ATOM 648 C C . ASN A 1 86 ? 3.530 -6.637 -0.428 1.00 88.94 86 ASN A C 1
ATOM 650 O O . ASN A 1 86 ? 2.763 -6.480 -1.368 1.00 88.94 86 ASN A O 1
ATOM 654 N N . ASP A 1 87 ? 3.606 -7.782 0.253 1.00 86.12 87 ASP A N 1
ATOM 655 C CA . ASP A 1 87 ? 2.823 -8.973 -0.089 1.00 86.12 87 ASP A CA 1
ATOM 656 C C . ASP A 1 87 ? 1.313 -8.685 -0.039 1.00 86.12 87 ASP A C 1
ATOM 658 O O . ASP A 1 87 ? 0.580 -9.078 -0.947 1.00 86.12 87 ASP A O 1
ATOM 662 N N . VAL A 1 88 ? 0.851 -7.934 0.970 1.00 86.88 88 VAL A N 1
ATOM 663 C CA . VAL A 1 88 ? -0.542 -7.466 1.073 1.00 86.88 88 VAL A CA 1
ATOM 664 C C . VAL A 1 88 ? -0.894 -6.583 -0.124 1.00 86.88 88 VAL A C 1
ATOM 666 O O . VAL A 1 88 ? -1.897 -6.826 -0.786 1.00 86.88 88 VAL A O 1
ATOM 669 N N . LEU A 1 89 ? -0.076 -5.578 -0.448 1.00 88.75 89 LEU A N 1
ATOM 670 C CA . LEU A 1 89 ? -0.334 -4.691 -1.588 1.00 88.75 89 LEU A CA 1
ATOM 671 C C . LEU A 1 89 ? -0.332 -5.443 -2.922 1.00 88.75 89 LEU A C 1
ATOM 673 O O . LEU A 1 89 ? -1.195 -5.199 -3.761 1.00 88.75 89 LEU A O 1
ATOM 677 N N . TRP A 1 90 ? 0.618 -6.355 -3.127 1.00 88.38 90 TRP A N 1
ATOM 678 C CA . TRP A 1 90 ? 0.716 -7.185 -4.326 1.00 88.38 90 TRP A CA 1
ATOM 679 C C . TRP A 1 90 ? -0.525 -8.040 -4.490 1.00 88.38 90 TRP A C 1
ATOM 681 O O . TRP A 1 90 ? -1.125 -8.034 -5.564 1.00 88.38 90 TRP A O 1
ATOM 691 N N . PHE A 1 91 ? -0.940 -8.694 -3.406 1.00 85.81 91 PHE A N 1
ATOM 692 C CA . PHE A 1 91 ? -2.164 -9.468 -3.367 1.00 85.81 91 PHE A CA 1
ATOM 693 C C . PHE A 1 91 ? -3.362 -8.592 -3.734 1.00 85.81 91 PHE A C 1
ATOM 695 O O . PHE A 1 91 ? -4.014 -8.873 -4.733 1.00 85.81 91 PHE A O 1
ATOM 702 N N . LEU A 1 92 ? -3.584 -7.472 -3.035 1.00 85.31 92 LEU A N 1
ATOM 703 C CA . LEU A 1 92 ? -4.707 -6.555 -3.280 1.00 85.31 92 LEU A CA 1
ATOM 704 C C . LEU A 1 92 ? -4.713 -5.944 -4.692 1.00 85.31 92 LEU A C 1
ATOM 706 O O . LEU A 1 92 ? -5.775 -5.671 -5.249 1.00 85.31 92 LEU A O 1
ATOM 710 N N . LEU A 1 93 ? -3.544 -5.736 -5.300 1.00 85.81 93 LEU A N 1
ATOM 711 C CA . LEU A 1 93 ? -3.422 -5.298 -6.693 1.00 85.81 93 LEU A CA 1
ATOM 712 C C . LEU A 1 93 ? -3.724 -6.416 -7.702 1.00 85.81 93 LEU A C 1
ATOM 714 O O . LEU A 1 93 ? -3.998 -6.104 -8.857 1.00 85.81 93 LEU A O 1
ATOM 718 N N . GLY A 1 94 ? -3.693 -7.683 -7.285 1.00 86.00 94 GLY A N 1
ATOM 719 C CA . GLY A 1 94 ? -3.960 -8.856 -8.121 1.00 86.00 94 GLY A CA 1
ATOM 720 C C . GLY A 1 94 ? -2.721 -9.603 -8.600 1.00 86.00 94 GLY A C 1
ATOM 7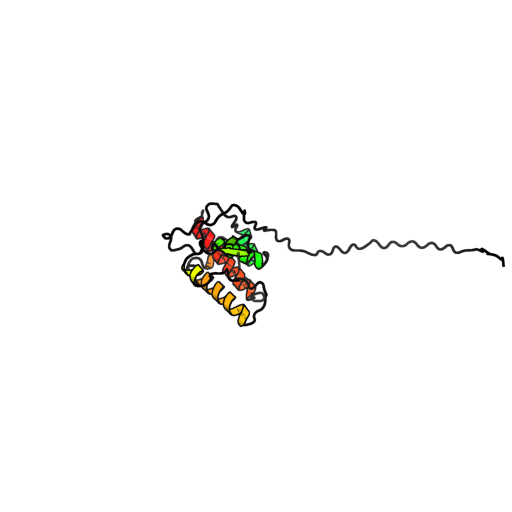21 O O . GLY A 1 94 ? -2.850 -10.506 -9.428 1.00 86.00 94 GLY A O 1
ATOM 722 N N . TYR A 1 95 ? -1.528 -9.246 -8.121 1.00 86.50 95 TYR A N 1
ATOM 723 C CA . TYR A 1 95 ? -0.317 -10.000 -8.429 1.00 86.50 95 TYR A CA 1
ATOM 724 C C . TYR A 1 95 ? -0.352 -11.339 -7.701 1.00 86.50 95 TYR A C 1
ATOM 726 O O . TYR A 1 95 ? -0.537 -11.405 -6.487 1.00 86.50 95 TYR A O 1
ATOM 734 N N . GLN A 1 96 ? -0.124 -12.414 -8.446 1.00 82.69 96 GLN A N 1
ATOM 735 C CA . GLN A 1 96 ? -0.053 -13.760 -7.894 1.00 82.69 96 GLN A CA 1
ATOM 736 C C . GLN A 1 96 ? 1.331 -14.337 -8.132 1.00 82.69 96 GLN A C 1
ATOM 738 O O . GLN A 1 96 ? 1.823 -14.355 -9.260 1.00 82.69 96 GLN A O 1
ATOM 743 N N . LYS A 1 97 ? 1.955 -14.832 -7.065 1.00 83.56 97 LYS A N 1
ATOM 744 C CA . LYS A 1 97 ? 3.195 -15.588 -7.180 1.00 83.56 97 LYS A CA 1
ATOM 745 C C . LYS A 1 97 ? 2.855 -17.033 -7.512 1.00 83.56 97 LYS A C 1
ATOM 747 O O . LYS A 1 97 ? 2.166 -17.699 -6.741 1.00 83.56 97 LYS A O 1
ATOM 752 N N . GLN A 1 98 ? 3.323 -17.508 -8.654 1.00 82.69 98 GLN A N 1
ATOM 753 C CA . GLN A 1 98 ? 3.172 -18.901 -9.041 1.00 82.69 98 GLN A CA 1
ATOM 754 C C . GLN A 1 98 ? 4.199 -19.787 -8.305 1.00 82.69 98 GLN A C 1
ATOM 756 O O . GLN A 1 98 ? 5.236 -19.288 -7.848 1.00 82.69 98 GLN A O 1
ATOM 761 N N . PRO A 1 99 ? 3.937 -21.103 -8.171 1.00 77.88 99 PRO A N 1
ATOM 762 C CA . PRO A 1 99 ? 4.853 -22.036 -7.508 1.00 77.88 99 PRO A CA 1
ATOM 763 C C . PRO A 1 99 ? 6.239 -22.131 -8.161 1.00 77.88 99 PRO A C 1
ATOM 765 O O . PRO A 1 99 ? 7.213 -22.450 -7.486 1.00 77.88 99 PRO A O 1
ATOM 768 N N . ASP A 1 100 ? 6.331 -21.838 -9.458 1.00 83.31 100 ASP A N 1
ATOM 769 C CA . ASP A 1 100 ? 7.573 -21.785 -10.240 1.00 83.31 100 ASP A CA 1
ATOM 770 C C . ASP A 1 100 ? 8.408 -20.514 -9.972 1.00 83.31 100 ASP A C 1
ATOM 772 O O . ASP A 1 100 ? 9.526 -20.387 -10.467 1.00 83.31 100 ASP A O 1
ATOM 776 N N . GLY A 1 101 ? 7.886 -19.575 -9.173 1.00 78.75 101 GLY A N 1
ATOM 777 C CA . GLY A 1 101 ? 8.511 -18.287 -8.874 1.00 78.75 101 GLY A CA 1
ATOM 778 C C . GLY A 1 101 ? 8.152 -17.167 -9.853 1.00 78.75 101 GLY A C 1
ATOM 779 O O . GLY A 1 101 ? 8.571 -16.028 -9.632 1.00 78.75 101 GLY A O 1
ATOM 780 N N . THR A 1 102 ? 7.357 -17.449 -10.887 1.00 84.94 102 THR A N 1
ATOM 781 C CA . THR A 1 102 ? 6.897 -16.459 -11.865 1.00 84.94 102 THR A CA 1
ATOM 782 C C . THR A 1 102 ? 5.761 -15.615 -11.283 1.00 84.94 102 THR A C 1
ATOM 784 O O . THR A 1 102 ? 4.909 -16.099 -10.537 1.00 84.94 102 THR A O 1
ATOM 787 N N . TRP A 1 103 ? 5.714 -14.329 -11.629 1.00 85.44 103 TRP A N 1
ATOM 788 C CA . TRP A 1 103 ? 4.604 -13.452 -11.252 1.00 85.44 103 TRP A CA 1
ATOM 789 C C . TRP A 1 103 ? 3.528 -13.439 -12.334 1.00 85.44 103 TRP A C 1
ATOM 791 O O . TRP A 1 103 ? 3.804 -13.138 -13.492 1.00 85.44 103 TRP A O 1
ATOM 801 N N . ASN A 1 104 ? 2.292 -13.736 -11.944 1.00 84.12 104 ASN A N 1
ATOM 802 C CA . ASN A 1 104 ? 1.111 -13.570 -12.776 1.00 84.12 104 ASN A CA 1
ATOM 803 C C . ASN A 1 104 ? 0.467 -12.202 -12.483 1.00 84.12 104 ASN A C 1
ATOM 805 O O . ASN A 1 104 ? 0.167 -11.883 -11.330 1.00 84.12 104 ASN A O 1
ATOM 809 N N . SER A 1 105 ? 0.267 -11.402 -13.533 1.00 84.25 105 SER A N 1
ATOM 810 C CA . SER A 1 105 ? -0.364 -10.076 -13.490 1.00 84.25 105 SER A CA 1
ATOM 811 C C . SER A 1 105 ? -1.655 -9.997 -14.317 1.00 84.25 105 SER A C 1
ATOM 813 O O . SER A 1 105 ? -2.115 -8.910 -14.655 1.00 84.25 105 SER A O 1
ATOM 815 N N . ASP A 1 106 ? -2.271 -11.131 -14.657 1.00 80.94 106 ASP A N 1
ATOM 816 C CA . ASP A 1 106 ? -3.519 -11.174 -15.428 1.00 80.94 106 ASP A CA 1
ATOM 817 C C . ASP A 1 106 ? -4.712 -10.572 -14.690 1.00 80.94 106 ASP A C 1
ATOM 819 O O . ASP A 1 106 ? -5.602 -10.023 -15.332 1.00 80.94 106 ASP A O 1
ATOM 823 N N . MET A 1 107 ? -4.698 -10.610 -13.356 1.00 78.94 107 MET A N 1
ATOM 824 C CA . MET A 1 107 ? -5.741 -10.008 -12.517 1.00 78.94 107 MET A CA 1
ATOM 825 C C . MET A 1 107 ? -5.438 -8.553 -12.131 1.00 78.94 107 MET A C 1
ATOM 827 O O . MET A 1 107 ? -6.255 -7.904 -11.480 1.00 78.94 107 MET A O 1
ATOM 831 N N . VAL A 1 108 ? -4.272 -8.034 -12.526 1.00 83.25 108 VAL A N 1
ATOM 832 C CA . VAL A 1 108 ? -3.860 -6.663 -12.222 1.00 83.25 108 VAL A CA 1
ATOM 833 C C . VAL A 1 108 ? -4.546 -5.703 -13.195 1.00 83.25 108 VAL A C 1
ATOM 835 O O . VAL A 1 108 ? -4.519 -5.945 -14.406 1.00 83.25 108 VAL A O 1
ATOM 838 N N . PRO A 1 109 ? -5.110 -4.575 -12.719 1.00 80.12 109 PRO A N 1
ATOM 839 C CA . PRO A 1 109 ? -5.730 -3.593 -13.597 1.00 80.12 109 PRO A CA 1
ATOM 840 C C . PRO A 1 109 ? -4.797 -3.160 -14.736 1.00 80.12 109 PRO A C 1
ATOM 842 O O . PRO A 1 109 ? -3.620 -2.862 -14.516 1.00 80.12 109 PRO A O 1
ATOM 845 N N . SER A 1 110 ? -5.341 -3.029 -15.950 1.00 77.69 110 SER A N 1
ATOM 846 C CA . SER A 1 110 ? -4.632 -2.566 -17.156 1.00 77.69 110 SER A CA 1
ATOM 847 C C . SER A 1 110 ? -3.637 -1.407 -16.949 1.00 77.69 110 SER A C 1
ATOM 849 O O . SER A 1 110 ? -2.509 -1.511 -17.444 1.00 77.69 110 SER A O 1
ATOM 851 N N . PRO A 1 111 ? -3.974 -0.306 -16.238 1.00 80.62 111 PRO A N 1
ATOM 852 C CA . PRO A 1 111 ? -3.026 0.792 -16.035 1.00 80.62 111 PRO A CA 1
ATOM 853 C C . PRO A 1 111 ? -1.816 0.407 -15.175 1.00 80.62 111 PRO A C 1
ATOM 855 O O . PRO A 1 111 ? -0.757 1.017 -15.321 1.00 80.62 111 PRO A O 1
ATOM 858 N N . TRP A 1 112 ? -1.951 -0.575 -14.284 1.00 83.31 112 TRP A N 1
ATOM 859 C CA . TRP A 1 112 ? -0.860 -1.100 -13.465 1.00 83.31 112 TRP A CA 1
ATOM 860 C C . TRP A 1 112 ? -0.052 -2.148 -14.226 1.00 83.31 112 TRP A C 1
ATOM 862 O O . TRP A 1 112 ? 1.161 -1.991 -14.326 1.00 83.31 112 TRP A O 1
ATOM 872 N N . LYS A 1 113 ? -0.715 -3.120 -14.867 1.00 82.81 113 LYS A N 1
ATOM 873 C CA . LYS A 1 113 ? -0.072 -4.195 -15.647 1.00 82.81 113 LYS A CA 1
ATOM 874 C C . LYS A 1 113 ? 0.867 -3.664 -16.737 1.00 82.81 113 LYS A C 1
ATOM 876 O O . LYS A 1 113 ? 1.956 -4.197 -16.922 1.00 82.81 113 LYS A O 1
ATOM 881 N N . LYS A 1 114 ? 0.472 -2.593 -17.441 1.00 82.69 114 LYS A N 1
ATOM 882 C CA . LYS A 1 114 ? 1.283 -1.980 -18.514 1.00 82.69 114 LYS A CA 1
ATOM 883 C C . LYS A 1 114 ? 2.586 -1.349 -18.020 1.00 82.69 114 LYS A C 1
ATOM 885 O O . LYS A 1 114 ? 3.564 -1.338 -18.756 1.00 82.69 114 LYS A O 1
ATOM 890 N N . GLU A 1 115 ? 2.584 -0.782 -16.816 1.00 83.94 115 GLU A N 1
ATOM 891 C CA . GLU A 1 115 ? 3.750 -0.076 -16.266 1.00 83.94 115 GLU A CA 1
ATOM 892 C C . GLU A 1 115 ? 4.597 -0.985 -15.364 1.00 83.94 115 GLU A C 1
ATOM 894 O O . GLU A 1 115 ? 5.814 -0.834 -15.309 1.00 83.94 115 GLU A O 1
ATOM 899 N N . TYR A 1 116 ? 3.958 -1.953 -14.705 1.00 85.00 116 TYR A N 1
ATOM 900 C CA . TYR A 1 116 ? 4.564 -2.882 -13.758 1.00 85.00 116 TYR A CA 1
ATOM 901 C C . TYR A 1 116 ? 4.106 -4.317 -14.070 1.00 85.00 116 TYR A C 1
ATOM 903 O O . TYR A 1 116 ? 3.171 -4.820 -13.439 1.00 85.00 116 TYR A O 1
ATOM 911 N N . PRO A 1 117 ? 4.737 -5.001 -15.044 1.00 81.81 117 PRO A N 1
ATOM 912 C CA . PRO A 1 117 ? 4.435 -6.405 -15.332 1.00 81.81 117 PRO A CA 1
ATOM 913 C C . PRO A 1 117 ? 4.818 -7.323 -14.161 1.00 81.81 117 PRO A C 1
ATOM 915 O O . PRO A 1 117 ? 4.146 -8.322 -13.914 1.00 81.81 117 PRO A O 1
ATOM 918 N N . THR A 1 118 ? 5.861 -6.946 -13.417 1.00 84.38 118 THR A N 1
ATOM 919 C CA . THR A 1 118 ? 6.290 -7.552 -12.152 1.00 84.38 118 THR A CA 1
ATOM 920 C C . THR A 1 118 ? 5.939 -6.635 -10.978 1.00 84.38 118 THR A C 1
ATOM 922 O O . THR A 1 118 ? 6.008 -5.411 -11.140 1.00 84.38 118 TH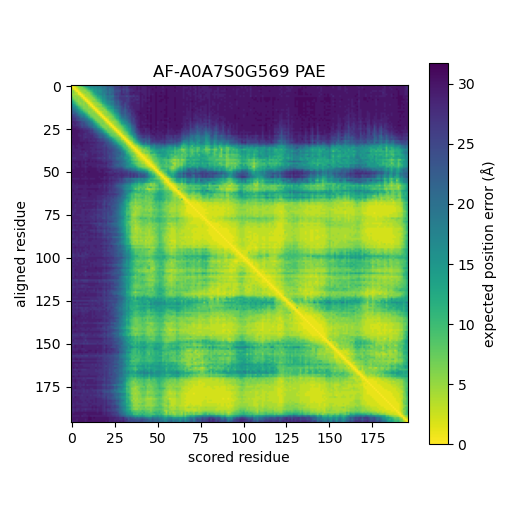R A O 1
ATOM 925 N N . PRO A 1 119 ? 5.606 -7.183 -9.798 1.00 86.62 119 PRO A N 1
ATOM 926 C CA . PRO A 1 119 ? 5.238 -6.373 -8.644 1.00 86.62 119 PRO A CA 1
ATOM 927 C C . PRO A 1 119 ? 6.420 -5.506 -8.173 1.00 86.62 119 PRO A C 1
ATOM 929 O O . PRO A 1 119 ? 7.512 -6.034 -7.944 1.00 86.62 119 PRO A O 1
ATOM 932 N N . PRO A 1 120 ? 6.242 -4.179 -8.041 1.00 87.44 120 PRO A N 1
ATOM 933 C CA . PRO A 1 120 ? 7.277 -3.295 -7.525 1.00 87.44 120 PRO A CA 1
ATOM 934 C C . PRO A 1 120 ? 7.304 -3.305 -5.992 1.00 87.44 120 PRO A C 1
ATOM 936 O O . PRO A 1 120 ? 6.300 -3.584 -5.339 1.00 87.44 120 PRO A O 1
ATOM 939 N N . ASP A 1 121 ? 8.437 -2.928 -5.408 1.00 87.81 121 ASP A N 1
ATOM 940 C CA . ASP A 1 121 ? 8.530 -2.631 -3.976 1.00 87.81 121 ASP A CA 1
ATOM 941 C C . ASP A 1 121 ? 7.921 -1.245 -3.687 1.00 87.81 121 ASP A C 1
ATOM 943 O O . ASP A 1 121 ? 8.244 -0.264 -4.365 1.00 87.81 121 ASP A O 1
ATOM 947 N N . PHE A 1 122 ? 7.036 -1.157 -2.691 1.00 86.44 122 PHE A N 1
ATOM 948 C CA . PHE A 1 122 ? 6.385 0.090 -2.280 1.00 86.44 122 PHE A CA 1
ATOM 949 C C . PHE A 1 122 ? 7.004 0.709 -1.027 1.00 86.44 122 PHE A C 1
ATOM 951 O O . PHE A 1 122 ? 6.942 1.925 -0.841 1.00 86.44 122 PHE A O 1
ATOM 958 N N . ILE A 1 123 ? 7.595 -0.098 -0.150 1.00 85.31 123 ILE A N 1
ATOM 959 C CA . ILE A 1 123 ? 8.090 0.362 1.151 1.00 85.31 123 ILE A CA 1
ATOM 960 C C . ILE A 1 123 ? 9.598 0.644 1.095 1.00 85.31 123 ILE A C 1
ATOM 962 O O . ILE A 1 123 ? 10.075 1.622 1.685 1.00 85.31 123 ILE A O 1
ATOM 966 N N . GLY A 1 124 ? 10.338 -0.126 0.298 1.00 78.00 124 GLY A N 1
ATOM 967 C CA . GLY A 1 124 ? 11.796 -0.100 0.235 1.00 78.00 124 GLY A CA 1
ATOM 968 C C . GLY A 1 124 ? 12.396 -1.081 1.236 1.00 78.00 124 GLY A C 1
ATOM 969 O O . GLY A 1 124 ? 13.068 -0.663 2.180 1.00 78.00 124 GLY A O 1
ATOM 970 N N . THR A 1 125 ? 12.154 -2.378 1.036 1.00 73.69 125 THR A N 1
ATOM 971 C CA . THR A 1 125 ? 12.621 -3.476 1.900 1.00 73.69 125 THR A CA 1
ATOM 972 C C . THR A 1 125 ? 14.143 -3.474 2.055 1.00 73.69 125 THR A C 1
ATOM 974 O O . THR A 1 125 ? 14.655 -3.764 3.134 1.00 73.69 125 THR A O 1
ATOM 977 N N . SER A 1 126 ? 14.880 -3.073 1.016 1.00 64.75 126 SER A N 1
ATOM 978 C CA . SER A 1 126 ? 16.345 -2.970 1.056 1.00 64.75 126 SER A CA 1
ATOM 979 C C . SER A 1 126 ? 16.864 -1.837 1.953 1.00 64.75 126 SER A C 1
ATOM 981 O O . SER A 1 126 ? 18.049 -1.829 2.268 1.00 64.75 126 SER A O 1
ATOM 983 N N . ARG A 1 127 ? 16.008 -0.878 2.361 1.00 69.25 127 ARG A N 1
ATOM 984 C CA . ARG A 1 127 ? 16.367 0.350 3.113 1.00 69.25 127 ARG A CA 1
ATOM 985 C C . ARG A 1 127 ? 17.508 1.167 2.487 1.00 69.25 127 ARG A C 1
ATOM 987 O O . ARG A 1 127 ? 18.104 2.016 3.146 1.00 69.25 127 ARG A O 1
ATOM 994 N N . ASP A 1 128 ? 17.774 0.925 1.209 1.00 73.81 128 ASP A N 1
ATOM 995 C CA . ASP A 1 128 ? 18.763 1.624 0.410 1.0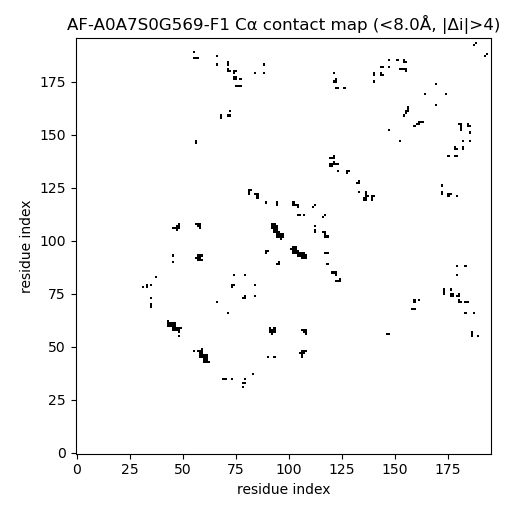0 73.81 128 ASP A CA 1
ATOM 996 C C . ASP A 1 128 ? 18.073 2.784 -0.315 1.00 73.81 128 ASP A C 1
ATOM 998 O O . ASP A 1 128 ? 17.140 2.588 -1.097 1.00 73.81 128 ASP A O 1
ATOM 1002 N N . PHE A 1 129 ? 18.500 4.006 -0.000 1.00 74.31 129 PHE A N 1
ATOM 1003 C CA . PHE A 1 129 ? 17.931 5.236 -0.555 1.00 74.31 129 PHE A CA 1
ATOM 1004 C C . PHE A 1 129 ? 18.745 5.780 -1.734 1.00 74.31 129 PHE A C 1
ATOM 1006 O O . PHE A 1 129 ? 18.559 6.934 -2.133 1.00 74.31 129 PHE A O 1
ATOM 1013 N N . SER A 1 130 ? 19.646 4.972 -2.300 1.00 82.38 130 SER A N 1
ATOM 1014 C CA . SER A 1 130 ? 20.388 5.337 -3.501 1.00 82.38 130 SER A CA 1
ATOM 1015 C C . SER A 1 130 ? 19.413 5.601 -4.650 1.00 82.38 130 SER A C 1
ATOM 1017 O O . SER A 1 130 ? 18.424 4.879 -4.804 1.00 82.38 130 SER A O 1
ATOM 1019 N N . PRO A 1 131 ? 19.664 6.619 -5.490 1.00 78.81 131 PRO A N 1
ATOM 1020 C CA . PRO A 1 131 ? 18.717 7.060 -6.513 1.00 78.81 131 PRO A CA 1
ATOM 1021 C C . PRO A 1 131 ? 18.326 5.957 -7.505 1.00 78.81 131 PRO A C 1
ATOM 1023 O O . PRO A 1 131 ? 17.235 6.008 -8.063 1.00 78.81 131 PRO A O 1
ATOM 1026 N N . GLU A 1 132 ? 19.178 4.957 -7.715 1.00 82.31 132 GLU A N 1
ATOM 1027 C CA . GLU A 1 132 ? 18.909 3.823 -8.603 1.00 82.31 132 GLU A CA 1
ATOM 1028 C C . GLU A 1 132 ? 17.852 2.867 -8.030 1.00 82.31 132 GLU A C 1
ATOM 1030 O O . GLU A 1 132 ? 16.938 2.464 -8.750 1.00 82.31 132 GLU A O 1
ATOM 1035 N N . ILE A 1 133 ? 17.924 2.574 -6.727 1.00 81.50 133 ILE A N 1
ATOM 1036 C CA . ILE A 1 133 ? 17.003 1.670 -6.018 1.00 81.50 133 ILE A CA 1
ATOM 1037 C C . ILE A 1 133 ? 15.728 2.404 -5.585 1.00 81.50 133 ILE A C 1
ATOM 1039 O O . ILE A 1 133 ? 14.624 1.871 -5.650 1.00 81.50 133 ILE A O 1
ATOM 1043 N N . ASP A 1 134 ? 15.855 3.667 -5.193 1.00 82.88 134 ASP A N 1
ATOM 1044 C CA . ASP A 1 134 ? 14.772 4.453 -4.610 1.00 82.88 134 ASP A CA 1
ATOM 1045 C C . ASP A 1 134 ? 13.788 5.017 -5.651 1.00 82.88 134 ASP A C 1
ATOM 1047 O O . ASP A 1 134 ? 12.585 5.143 -5.403 1.00 82.88 134 ASP A O 1
ATOM 1051 N N . LYS A 1 135 ? 14.282 5.347 -6.850 1.00 84.25 135 LYS A N 1
ATOM 1052 C CA . LYS A 1 135 ? 13.477 5.894 -7.953 1.00 84.25 135 LYS A CA 1
ATOM 1053 C C . LYS A 1 135 ? 12.311 4.989 -8.378 1.00 84.25 135 LYS A C 1
ATOM 1055 O O . LYS A 1 135 ? 11.213 5.536 -8.528 1.00 84.25 135 LYS A O 1
ATOM 1060 N N . PRO A 1 136 ? 12.472 3.665 -8.584 1.00 84.69 136 PRO A N 1
ATOM 1061 C CA . PRO A 1 136 ? 11.336 2.797 -8.897 1.00 84.69 136 PRO A CA 1
ATOM 1062 C C . PRO A 1 136 ? 10.322 2.727 -7.745 1.00 84.69 136 PRO A C 1
ATOM 1064 O O . PRO A 1 136 ? 9.127 2.869 -8.002 1.00 84.69 136 PRO A O 1
ATOM 1067 N N . VAL A 1 137 ? 10.777 2.641 -6.488 1.00 85.31 137 VAL A N 1
ATOM 1068 C CA . VAL A 1 137 ? 9.899 2.625 -5.299 1.00 85.31 137 VAL A CA 1
ATOM 1069 C C . VAL A 1 137 ? 9.067 3.906 -5.217 1.00 85.31 137 VAL A C 1
ATOM 1071 O O . VAL A 1 137 ? 7.844 3.870 -5.082 1.00 85.31 137 VAL A O 1
ATOM 1074 N N . LYS A 1 138 ? 9.703 5.073 -5.379 1.00 85.00 138 LYS A N 1
ATOM 1075 C CA . LYS A 1 138 ? 9.005 6.367 -5.394 1.00 85.00 138 LYS A CA 1
ATOM 1076 C C . LYS A 1 138 ? 7.946 6.444 -6.489 1.00 85.00 138 LYS A C 1
ATOM 1078 O O . LYS A 1 138 ? 6.858 6.950 -6.223 1.00 85.00 138 LYS A O 1
ATOM 1083 N N . LYS A 1 139 ? 8.238 5.965 -7.702 1.00 87.81 139 LYS A N 1
ATOM 1084 C CA . LYS A 1 139 ? 7.264 5.965 -8.805 1.00 87.81 139 LYS A CA 1
ATOM 1085 C C . LYS A 1 139 ? 6.058 5.075 -8.499 1.00 87.81 139 LYS A C 1
ATOM 1087 O O . LYS A 1 139 ? 4.927 5.523 -8.686 1.00 87.81 139 LYS A O 1
ATOM 1092 N N . ALA A 1 140 ? 6.290 3.876 -7.964 1.00 87.94 140 ALA A N 1
ATOM 1093 C CA . ALA A 1 140 ? 5.225 2.959 -7.566 1.00 87.94 140 ALA A CA 1
ATOM 1094 C C . ALA A 1 140 ? 4.318 3.583 -6.489 1.00 87.94 140 ALA A C 1
ATOM 1096 O O . ALA A 1 140 ? 3.097 3.616 -6.643 1.00 87.94 140 ALA A O 1
ATOM 1097 N N . VAL A 1 141 ? 4.910 4.189 -5.454 1.00 88.00 141 VAL A N 1
ATOM 1098 C CA . VAL A 1 141 ? 4.175 4.890 -4.385 1.00 88.00 141 VAL A CA 1
ATOM 1099 C C . VAL A 1 141 ? 3.421 6.112 -4.917 1.00 88.00 141 VAL A C 1
ATOM 1101 O O . VAL A 1 141 ? 2.273 6.338 -4.548 1.00 88.00 141 VAL A O 1
ATOM 1104 N N . GLN A 1 142 ? 4.012 6.896 -5.823 1.00 88.19 142 GLN A N 1
ATOM 1105 C CA . GLN A 1 142 ? 3.316 8.024 -6.453 1.00 88.19 142 GLN A CA 1
ATOM 1106 C C . GLN A 1 142 ? 2.088 7.564 -7.246 1.00 88.19 142 GLN A C 1
ATOM 1108 O O . GLN A 1 142 ? 1.039 8.205 -7.168 1.00 88.19 142 GLN A O 1
ATOM 1113 N N . LYS A 1 143 ? 2.189 6.454 -7.986 1.00 87.38 143 LYS A N 1
ATOM 1114 C CA . LYS A 1 143 ? 1.056 5.863 -8.711 1.00 87.38 143 LYS A CA 1
ATOM 1115 C C . LYS A 1 143 ? -0.023 5.354 -7.751 1.00 87.38 143 LYS A C 1
ATOM 1117 O O . LYS A 1 143 ? -1.206 5.594 -7.995 1.00 87.38 143 LYS A O 1
ATOM 1122 N N . LEU A 1 144 ? 0.383 4.761 -6.627 1.00 86.38 144 LEU A N 1
ATOM 1123 C CA . LEU A 1 144 ? -0.512 4.350 -5.544 1.00 86.38 144 LEU A CA 1
ATOM 1124 C C . LEU A 1 144 ? -1.309 5.552 -5.008 1.00 86.38 144 LEU A C 1
ATOM 1126 O O . LEU A 1 144 ? -2.536 5.544 -5.031 1.00 86.38 144 LEU A O 1
ATOM 1130 N N . THR A 1 145 ? -0.627 6.646 -4.657 1.00 85.50 145 THR A N 1
ATOM 1131 C CA . THR A 1 145 ? -1.255 7.892 -4.179 1.00 85.50 145 THR A CA 1
ATOM 1132 C C . THR A 1 145 ? -2.185 8.528 -5.207 1.00 85.50 145 THR A C 1
ATOM 1134 O O . THR A 1 145 ? -3.205 9.115 -4.845 1.00 85.50 145 THR A O 1
ATOM 1137 N N . ARG A 1 146 ? -1.838 8.454 -6.498 1.00 85.56 146 ARG A N 1
ATOM 1138 C CA . ARG A 1 146 ? -2.681 8.963 -7.593 1.00 85.56 146 ARG A CA 1
ATOM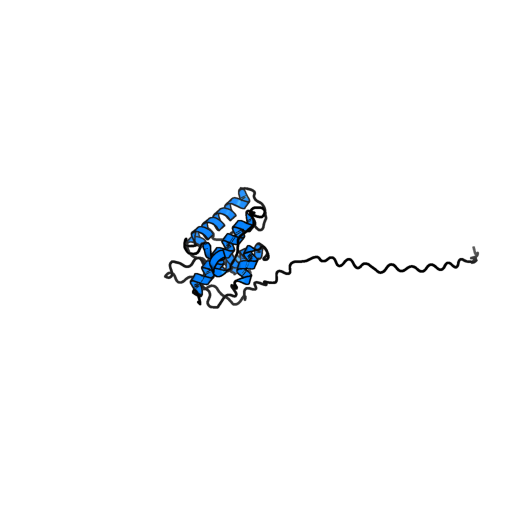 1139 C C . ARG A 1 146 ? -3.938 8.126 -7.809 1.00 85.56 146 ARG A C 1
ATOM 1141 O O . ARG A 1 146 ? -4.893 8.655 -8.364 1.00 85.56 146 ARG A O 1
ATOM 1148 N N . SER A 1 147 ? -3.928 6.869 -7.371 1.00 81.94 147 SER A N 1
ATOM 1149 C CA . SER A 1 147 ? -5.087 5.976 -7.436 1.00 81.94 147 SER A CA 1
ATOM 1150 C C . SER A 1 147 ? -6.115 6.269 -6.334 1.00 81.94 147 SER A C 1
ATOM 1152 O O . SER A 1 147 ? -7.230 5.780 -6.420 1.00 81.94 147 SER A O 1
ATOM 1154 N N . ILE A 1 148 ? -5.765 7.074 -5.319 1.00 81.12 148 ILE A N 1
ATOM 1155 C CA . ILE A 1 148 ? -6.667 7.454 -4.221 1.00 81.12 148 ILE A CA 1
ATOM 1156 C C . ILE A 1 148 ? -7.340 8.803 -4.552 1.00 81.12 148 ILE A C 1
ATOM 1158 O O . ILE A 1 148 ? -6.630 9.808 -4.734 1.00 81.12 148 ILE A O 1
ATOM 1162 N N . PRO A 1 149 ? -8.686 8.886 -4.590 1.00 78.88 149 PRO A N 1
ATOM 1163 C CA . PRO A 1 149 ? -9.397 10.148 -4.781 1.00 78.88 149 PRO A CA 1
ATOM 1164 C C . PRO A 1 149 ? -9.145 11.093 -3.600 1.00 78.88 149 PRO A C 1
ATOM 1166 O O . PRO A 1 149 ? -8.837 10.664 -2.490 1.00 78.88 149 PRO A O 1
ATOM 1169 N N . LYS A 1 150 ? -9.244 12.410 -3.825 1.00 75.06 150 LYS A N 1
ATOM 1170 C CA . LYS A 1 150 ? -8.883 13.423 -2.810 1.00 75.06 150 LYS A CA 1
ATOM 1171 C C . LYS A 1 150 ? -9.675 13.274 -1.507 1.00 75.06 150 LYS A C 1
ATOM 1173 O O . LYS A 1 150 ? -9.104 13.501 -0.445 1.00 75.06 150 LYS A O 1
ATOM 1178 N N . GLU A 1 151 ? -10.934 12.865 -1.608 1.00 75.19 151 GLU A N 1
ATOM 1179 C CA . GLU A 1 151 ? -11.853 12.657 -0.483 1.00 75.19 151 GLU A CA 1
ATOM 1180 C C . GLU A 1 151 ? -11.371 11.540 0.450 1.00 75.19 151 GLU A C 1
ATOM 1182 O O . GLU A 1 151 ? -11.449 11.662 1.666 1.00 75.19 151 GLU A O 1
ATOM 1187 N N . HIS A 1 152 ? -10.745 10.501 -0.104 1.00 75.31 152 HIS A N 1
ATOM 1188 C CA . HIS A 1 152 ? -10.273 9.338 0.649 1.00 75.31 152 HIS A CA 1
ATOM 1189 C C . HIS A 1 152 ? -8.823 9.476 1.132 1.00 75.31 152 HIS A C 1
ATOM 1191 O O . HIS A 1 152 ? -8.244 8.541 1.677 1.00 75.31 152 HIS A O 1
ATOM 1197 N N . LYS A 1 153 ? -8.196 10.648 0.964 1.00 72.94 153 LYS A N 1
ATOM 1198 C CA . LYS A 1 153 ? -6.804 10.851 1.400 1.00 72.94 153 LYS A CA 1
ATOM 1199 C C . LYS A 1 153 ? -6.649 10.991 2.910 1.00 72.94 153 LYS A C 1
ATOM 1201 O O . LYS A 1 153 ? -5.525 10.873 3.390 1.00 72.94 153 LYS A O 1
ATOM 1206 N N . GLN A 1 154 ? -7.735 11.247 3.637 1.00 77.50 154 GLN A N 1
ATOM 1207 C CA . GLN A 1 154 ? -7.723 11.416 5.091 1.00 77.50 154 GLN A CA 1
ATOM 1208 C C . GLN A 1 154 ? -8.346 10.233 5.850 1.00 77.50 154 GLN A C 1
ATOM 1210 O O . GLN A 1 154 ? -8.545 10.353 7.056 1.00 77.50 154 GLN A O 1
ATOM 1215 N N . LEU A 1 155 ? -8.578 9.084 5.195 1.00 78.69 155 LEU A N 1
ATOM 1216 C CA . LEU A 1 155 ? -9.214 7.913 5.821 1.00 78.69 155 LEU A CA 1
ATOM 1217 C C . LEU A 1 155 ? -8.465 7.406 7.053 1.00 78.69 155 LEU A C 1
ATOM 1219 O O . LEU A 1 155 ? -9.081 6.993 8.028 1.00 78.69 155 LEU A O 1
ATOM 1223 N N . LEU A 1 156 ? -7.134 7.502 7.061 1.00 79.44 156 LEU A N 1
ATOM 1224 C CA . LEU A 1 156 ? -6.351 7.148 8.247 1.00 79.44 156 LEU A CA 1
ATOM 1225 C C . LEU A 1 156 ? -6.736 7.965 9.486 1.00 79.44 156 LEU A C 1
ATOM 1227 O O . LEU A 1 156 ? -6.698 7.440 10.593 1.00 79.44 156 LEU A O 1
ATOM 1231 N N . LYS A 1 157 ? -7.108 9.236 9.313 1.00 79.12 157 LYS A N 1
ATOM 1232 C CA . LYS A 1 157 ? -7.505 10.106 10.424 1.00 79.12 157 LYS A CA 1
ATOM 1233 C C . LYS A 1 157 ? -8.967 9.906 10.807 1.00 79.12 157 LYS A C 1
ATOM 1235 O O . LYS A 1 157 ? -9.271 9.940 11.994 1.00 79.12 157 LYS A O 1
ATOM 1240 N N . THR A 1 158 ? -9.851 9.725 9.824 1.00 79.56 158 THR A N 1
ATOM 1241 C CA . THR A 1 158 ? -11.301 9.627 10.054 1.00 79.56 158 THR A CA 1
ATOM 1242 C C . THR A 1 158 ? -11.723 8.236 10.521 1.00 79.56 158 THR A C 1
ATOM 1244 O O . THR A 1 158 ? -12.391 8.132 11.543 1.00 79.56 158 THR A O 1
ATOM 1247 N N . GLU A 1 159 ? -11.276 7.183 9.835 1.00 78.12 159 GLU A N 1
ATOM 1248 C CA . GLU A 1 159 ? -11.663 5.791 10.110 1.00 78.12 159 GLU A CA 1
ATOM 1249 C C . GLU A 1 159 ? -10.754 5.165 11.172 1.00 78.12 159 GLU A C 1
ATOM 1251 O O . GLU A 1 159 ? -11.199 4.687 12.210 1.00 78.12 159 GLU A O 1
ATOM 1256 N N . ILE A 1 160 ? -9.440 5.224 10.934 1.00 78.62 160 ILE A N 1
ATOM 1257 C CA . ILE A 1 160 ? -8.445 4.468 11.715 1.00 78.62 160 ILE A CA 1
ATOM 1258 C C . ILE A 1 160 ? -7.974 5.243 12.961 1.00 78.62 160 ILE A C 1
ATOM 1260 O O . ILE A 1 160 ? -7.226 4.717 13.783 1.00 78.62 160 ILE A O 1
ATOM 1264 N N . LYS A 1 161 ? -8.395 6.510 13.114 1.00 80.38 161 LYS A N 1
ATOM 1265 C CA . LYS A 1 161 ? -7.984 7.425 14.201 1.00 80.38 161 LYS A CA 1
ATOM 1266 C C . LYS A 1 161 ? -6.461 7.518 14.375 1.00 80.38 161 LYS A C 1
ATOM 1268 O O . LYS A 1 161 ? -5.946 7.688 15.477 1.00 80.38 161 LYS A O 1
ATOM 1273 N N . PHE A 1 162 ? -5.719 7.417 13.275 1.00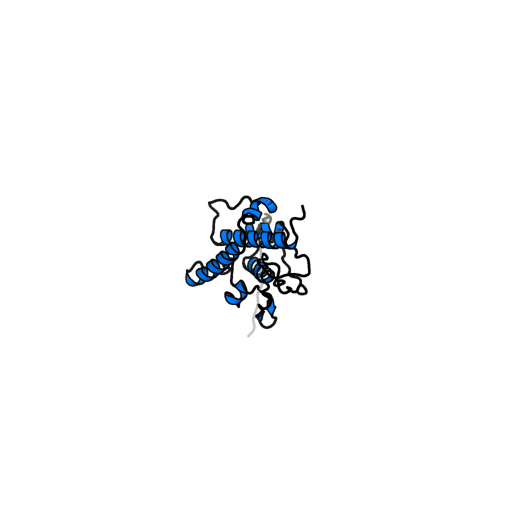 80.56 162 PHE A N 1
ATOM 1274 C CA . PHE A 1 162 ? -4.273 7.575 13.272 1.00 80.56 162 PHE A CA 1
ATOM 1275 C C . PHE A 1 162 ? -3.910 9.063 13.351 1.00 80.56 162 PHE A C 1
ATOM 1277 O O . PHE A 1 162 ? -4.116 9.819 12.400 1.00 80.56 162 PHE A O 1
ATOM 1284 N N . GLU A 1 163 ? -3.341 9.486 14.481 1.00 75.44 163 GLU A N 1
ATOM 1285 C CA . GLU A 1 163 ? -2.991 10.892 14.745 1.00 75.44 163 GLU A CA 1
ATOM 1286 C C . GLU A 1 163 ? -1.876 11.426 13.825 1.00 75.44 163 GLU A C 1
ATOM 1288 O O . GLU A 1 163 ? -1.789 12.631 13.573 1.00 75.44 163 GLU A O 1
ATOM 1293 N N . GLY A 1 164 ? -1.070 10.532 13.244 1.00 77.62 164 GLY A N 1
ATOM 1294 C CA . GLY A 1 164 ? 0.078 10.868 12.406 1.00 77.62 164 GLY A CA 1
ATOM 1295 C C . GLY A 1 164 ? 1.409 10.511 13.064 1.00 77.62 164 GLY A C 1
ATOM 1296 O O . GLY A 1 164 ? 1.462 10.021 14.189 1.00 77.62 164 GLY A O 1
ATOM 1297 N N . TYR A 1 165 ? 2.504 10.758 12.345 1.00 78.19 165 TYR A N 1
ATOM 1298 C CA . TYR A 1 165 ? 3.848 10.646 12.912 1.00 78.19 165 TYR A CA 1
ATOM 1299 C C . TYR A 1 165 ? 4.264 11.959 13.566 1.00 78.19 165 TYR A C 1
ATOM 1301 O O . TYR A 1 165 ? 3.951 13.040 13.061 1.00 78.19 165 TYR A O 1
ATOM 1309 N N . GLN A 1 166 ? 5.036 11.858 14.644 1.00 79.00 166 GLN A N 1
ATOM 1310 C CA . GLN A 1 166 ? 5.732 13.007 15.209 1.00 79.00 166 GLN A CA 1
ATOM 1311 C C . GLN A 1 166 ? 6.798 13.505 14.218 1.00 79.00 166 GLN A C 1
ATOM 1313 O O . GLN A 1 166 ? 7.395 12.716 13.482 1.00 79.00 166 GLN A O 1
ATOM 1318 N N . LEU A 1 167 ? 7.047 14.820 14.176 1.00 75.69 167 LEU A N 1
ATOM 1319 C CA . LEU A 1 167 ? 7.950 15.436 13.187 1.00 75.69 167 LEU A CA 1
ATOM 1320 C C . LEU A 1 167 ? 9.377 14.860 13.247 1.00 75.69 167 LEU A C 1
ATOM 1322 O O . LEU A 1 167 ? 10.033 14.708 12.219 1.00 75.69 167 LEU A O 1
ATOM 1326 N N . ASN A 1 168 ? 9.839 14.507 14.446 1.00 79.94 168 ASN A N 1
ATOM 1327 C CA . ASN A 1 168 ? 11.139 13.883 14.696 1.00 79.94 168 ASN A CA 1
ATOM 1328 C C . ASN A 1 168 ? 11.231 12.420 14.223 1.00 79.94 168 ASN A C 1
ATOM 1330 O O . ASN A 1 168 ? 12.332 11.881 14.154 1.00 79.94 168 ASN A O 1
ATOM 1334 N N . GLU A 1 169 ? 10.111 11.784 13.883 1.00 78.94 169 GLU A N 1
ATOM 1335 C CA . GLU A 1 169 ? 10.060 10.395 13.427 1.00 78.94 169 GLU A CA 1
ATOM 1336 C C . GLU A 1 169 ? 9.665 10.262 11.949 1.00 78.94 169 GLU A C 1
ATOM 1338 O O . GLU A 1 169 ? 9.395 9.161 11.464 1.00 78.94 169 GLU A O 1
ATOM 1343 N N . LEU A 1 170 ? 9.602 11.369 11.207 1.00 81.81 170 LEU A N 1
ATOM 1344 C CA . LEU A 1 170 ? 9.194 11.351 9.810 1.00 81.81 170 LEU A CA 1
ATOM 1345 C C . LEU A 1 170 ? 10.324 10.802 8.924 1.00 81.81 170 LEU A C 1
ATOM 1347 O O . LEU A 1 170 ? 11.209 11.532 8.481 1.00 81.81 170 LEU A O 1
ATOM 1351 N N . THR A 1 171 ? 10.285 9.501 8.638 1.00 83.75 171 THR A N 1
ATOM 1352 C CA . THR A 1 171 ? 11.218 8.848 7.709 1.00 83.75 171 THR A CA 1
ATOM 1353 C C . THR A 1 171 ? 10.557 8.570 6.353 1.00 83.75 171 THR A C 1
ATOM 1355 O O . THR A 1 171 ? 9.326 8.443 6.266 1.00 83.75 171 THR A O 1
ATOM 1358 N N . PRO A 1 172 ? 11.341 8.431 5.263 1.00 83.56 172 PRO A N 1
ATOM 1359 C CA . PRO A 1 172 ? 10.802 8.033 3.963 1.00 83.56 172 PRO A CA 1
ATOM 1360 C C . PRO A 1 172 ? 10.032 6.706 4.021 1.00 83.56 172 PRO A C 1
ATOM 1362 O O . PRO A 1 172 ? 8.980 6.590 3.399 1.00 83.56 172 PRO A O 1
ATOM 1365 N N . ASN A 1 173 ? 10.508 5.734 4.807 1.00 85.81 173 ASN A N 1
ATOM 1366 C CA . ASN A 1 173 ? 9.838 4.445 5.000 1.00 85.81 173 ASN A CA 1
ATOM 1367 C C . ASN A 1 173 ? 8.470 4.618 5.690 1.00 85.81 173 ASN A C 1
ATOM 1369 O O . ASN A 1 173 ? 7.457 4.177 5.150 1.00 85.81 173 ASN A O 1
ATOM 1373 N N . ARG A 1 174 ? 8.403 5.362 6.803 1.00 86.56 174 ARG A N 1
ATOM 1374 C CA . ARG A 1 174 ? 7.137 5.653 7.503 1.00 86.56 174 ARG A CA 1
ATOM 1375 C C . ARG A 1 174 ? 6.135 6.390 6.618 1.00 86.56 174 ARG A C 1
ATOM 1377 O O . ARG A 1 174 ? 4.964 6.033 6.559 1.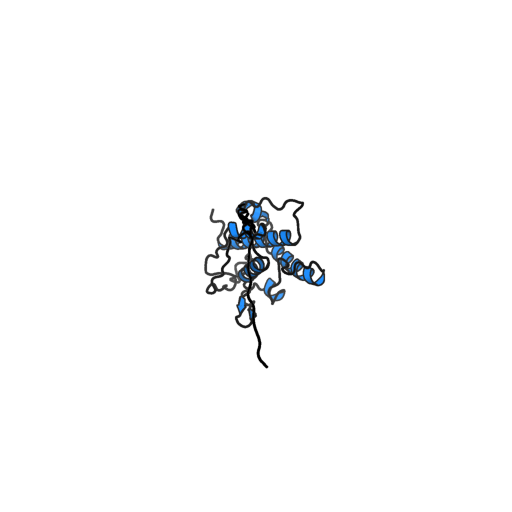00 86.56 174 ARG A O 1
ATOM 1384 N N . THR A 1 175 ? 6.603 7.357 5.834 1.00 87.31 175 THR A N 1
ATOM 1385 C CA . THR A 1 175 ? 5.744 8.087 4.886 1.00 87.31 175 THR A CA 1
ATOM 1386 C C . THR A 1 175 ? 5.152 7.156 3.815 1.00 87.31 175 THR A C 1
ATOM 1388 O O . THR A 1 175 ? 3.970 7.262 3.472 1.00 87.31 175 THR A O 1
ATOM 1391 N N . ARG A 1 176 ? 5.943 6.200 3.308 1.00 89.50 176 ARG A N 1
ATOM 1392 C CA . ARG A 1 176 ? 5.468 5.170 2.366 1.00 89.50 176 ARG A CA 1
ATOM 1393 C C . ARG A 1 176 ? 4.470 4.220 3.014 1.00 89.50 176 ARG A C 1
ATOM 1395 O O . ARG A 1 176 ? 3.449 3.929 2.403 1.00 89.50 176 ARG A O 1
ATOM 1402 N N . ARG A 1 177 ? 4.711 3.801 4.258 1.00 89.12 177 ARG A N 1
ATOM 1403 C CA . ARG A 1 177 ? 3.793 2.949 5.029 1.00 89.12 177 ARG A CA 1
ATOM 1404 C C . ARG A 1 177 ? 2.449 3.610 5.280 1.00 89.12 177 ARG A C 1
ATOM 1406 O O . ARG A 1 177 ? 1.429 2.978 5.041 1.00 89.12 177 ARG A O 1
ATOM 1413 N N . ALA A 1 178 ? 2.424 4.883 5.671 1.00 88.19 178 ALA A N 1
ATOM 1414 C CA . ALA A 1 178 ? 1.167 5.624 5.774 1.00 88.19 178 ALA A CA 1
ATOM 1415 C C . ALA A 1 178 ? 0.455 5.722 4.418 1.00 88.19 178 ALA A C 1
ATOM 1417 O O . ALA A 1 178 ? -0.761 5.584 4.346 1.00 88.19 178 ALA A O 1
ATOM 1418 N N . THR A 1 179 ? 1.199 5.898 3.324 1.00 89.31 179 THR A N 1
ATOM 1419 C CA . THR A 1 179 ? 0.613 5.898 1.975 1.00 89.31 179 THR A CA 1
ATOM 1420 C C . THR A 1 179 ? -0.013 4.541 1.630 1.00 89.31 179 THR A C 1
ATOM 1422 O O . THR A 1 179 ? -1.144 4.499 1.149 1.00 89.31 179 THR A O 1
ATOM 1425 N N . ALA A 1 180 ? 0.681 3.439 1.928 1.00 90.06 180 ALA A N 1
ATOM 1426 C CA . ALA A 1 180 ? 0.181 2.077 1.757 1.00 90.06 180 ALA A CA 1
ATOM 1427 C C . ALA A 1 180 ? -1.059 1.805 2.620 1.00 90.06 180 ALA A C 1
ATOM 1429 O O . ALA A 1 180 ? -2.079 1.364 2.104 1.00 90.06 180 ALA A O 1
ATOM 1430 N N . ALA A 1 181 ? -1.005 2.134 3.911 1.00 89.88 181 ALA A N 1
ATOM 1431 C CA . ALA A 1 181 ? -2.118 1.973 4.841 1.00 89.88 181 ALA A CA 1
ATOM 1432 C C . ALA A 1 181 ? -3.359 2.759 4.384 1.00 89.88 181 ALA A C 1
ATOM 1434 O O . ALA A 1 181 ? -4.466 2.230 4.384 1.00 89.88 181 ALA A O 1
ATOM 1435 N N . ASN A 1 182 ? -3.172 3.997 3.915 1.00 89.00 182 ASN A N 1
ATOM 1436 C CA . ASN A 1 182 ? -4.260 4.818 3.385 1.00 89.00 182 ASN A CA 1
ATOM 1437 C C . ASN A 1 182 ? -4.890 4.204 2.128 1.00 89.00 182 ASN A C 1
ATOM 1439 O O . ASN A 1 182 ? -6.106 4.217 1.962 1.00 89.00 182 ASN A O 1
ATOM 1443 N N . TRP A 1 183 ? -4.065 3.639 1.245 1.00 88.88 183 TRP A N 1
ATOM 1444 C CA . TRP A 1 183 ? -4.551 2.940 0.061 1.00 88.88 183 TRP A CA 1
ATOM 1445 C C . TRP A 1 183 ? -5.335 1.675 0.417 1.00 88.88 183 TRP A C 1
ATOM 1447 O O . TRP A 1 183 ? -6.388 1.441 -0.164 1.00 88.88 183 TRP A O 1
ATOM 1457 N N . ILE A 1 184 ? -4.869 0.899 1.401 1.00 88.12 184 ILE A N 1
ATOM 1458 C CA . ILE A 1 184 ? -5.568 -0.298 1.892 1.00 88.12 184 ILE A CA 1
ATOM 1459 C C . ILE A 1 184 ? -6.920 0.084 2.510 1.00 88.12 184 ILE A C 1
ATOM 1461 O O . ILE A 1 184 ? -7.929 -0.553 2.214 1.00 88.12 184 ILE A O 1
ATOM 1465 N N . ALA A 1 185 ? -6.970 1.155 3.309 1.00 86.56 185 ALA A N 1
ATOM 1466 C CA . ALA A 1 185 ? -8.219 1.677 3.862 1.00 86.56 185 ALA A CA 1
ATOM 1467 C C . ALA A 1 185 ? -9.195 2.101 2.755 1.00 86.56 185 ALA A C 1
ATOM 1469 O O . ALA A 1 185 ? -10.372 1.749 2.792 1.00 86.56 185 ALA A O 1
ATOM 1470 N N . HIS A 1 186 ? -8.700 2.802 1.731 1.00 85.38 186 HIS A N 1
ATOM 1471 C CA . HIS A 1 186 ? -9.502 3.178 0.570 1.00 85.38 186 HIS A CA 1
ATOM 1472 C C . HIS A 1 186 ? -10.008 1.956 -0.207 1.00 85.38 186 HIS A C 1
ATOM 1474 O O . HIS A 1 186 ? -11.177 1.919 -0.594 1.00 85.38 186 HIS A O 1
ATOM 1480 N N . TYR A 1 187 ? -9.150 0.958 -0.422 1.00 83.88 187 TYR A N 1
ATOM 1481 C CA . TYR A 1 187 ? -9.512 -0.298 -1.067 1.00 83.88 187 TYR A CA 1
ATOM 1482 C C . TYR A 1 187 ? -10.648 -0.995 -0.305 1.00 83.88 187 TYR A C 1
ATOM 1484 O O . TYR A 1 187 ? -11.652 -1.361 -0.912 1.00 83.88 187 TYR A O 1
ATOM 1492 N N . ARG A 1 188 ? -10.527 -1.097 1.026 1.00 84.00 188 ARG A N 1
ATOM 1493 C CA . ARG A 1 188 ? -11.556 -1.665 1.903 1.00 84.00 188 ARG A CA 1
ATOM 1494 C C . ARG A 1 188 ? -12.870 -0.893 1.790 1.00 84.00 188 ARG A C 1
ATOM 1496 O O . ARG A 1 188 ? -13.895 -1.492 1.492 1.00 84.00 188 ARG A O 1
ATOM 1503 N N . LEU A 1 189 ? -12.829 0.430 1.955 1.00 80.19 189 LEU A N 1
ATOM 1504 C CA . LEU A 1 189 ? -14.012 1.294 1.888 1.00 80.19 189 LEU A CA 1
ATOM 1505 C C . LEU A 1 189 ? -14.740 1.181 0.543 1.00 80.19 189 LEU A C 1
ATOM 1507 O O . LEU A 1 189 ? -15.963 1.144 0.491 1.00 80.19 189 LEU A O 1
ATOM 1511 N N . SER A 1 190 ? -13.984 1.099 -0.552 1.00 78.50 190 SER A N 1
ATOM 1512 C CA . SER A 1 190 ? -14.563 1.001 -1.896 1.00 78.50 190 SER A CA 1
ATOM 1513 C C . SER A 1 190 ? -15.210 -0.358 -2.174 1.00 78.50 190 SER A C 1
ATOM 1515 O O . SER A 1 190 ? -15.932 -0.481 -3.158 1.00 78.50 190 SER A O 1
ATOM 1517 N N . ARG A 1 191 ? -14.928 -1.381 -1.355 1.00 73.88 191 ARG A N 1
ATOM 1518 C CA . ARG A 1 191 ? -15.408 -2.756 -1.551 1.00 73.88 191 ARG A CA 1
ATOM 1519 C C . ARG A 1 191 ? -16.479 -3.176 -0.568 1.00 73.88 191 ARG A C 1
ATOM 1521 O O . ARG A 1 191 ? -17.494 -3.709 -0.994 1.00 73.88 191 ARG A O 1
ATOM 1528 N N . TYR A 1 192 ? -16.263 -2.911 0.709 1.00 71.69 192 TYR A N 1
ATOM 1529 C CA . TYR A 1 192 ? -17.203 -3.280 1.764 1.00 71.69 192 TYR A CA 1
ATOM 1530 C C . TYR A 1 192 ? -18.225 -2.169 2.037 1.00 71.69 192 TYR A C 1
ATOM 1532 O O . TYR A 1 192 ? -19.153 -2.360 2.811 1.00 71.69 192 TYR A O 1
ATOM 1540 N N . GLY A 1 193 ? -18.088 -1.015 1.370 1.00 61.91 193 GLY A N 1
ATOM 1541 C CA . GLY A 1 193 ? -18.848 0.181 1.709 1.00 61.91 193 GLY A CA 1
ATOM 1542 C C . GLY A 1 193 ? -18.462 0.694 3.097 1.00 61.91 193 GLY A C 1
ATOM 1543 O O . GLY A 1 193 ? -17.783 0.025 3.875 1.00 61.91 193 GLY A O 1
ATOM 1544 N N . ALA A 1 194 ? -18.866 1.917 3.423 1.00 47.19 194 ALA A N 1
ATOM 1545 C CA . ALA A 1 194 ? -18.954 2.293 4.825 1.00 47.19 194 ALA A CA 1
ATOM 1546 C C . ALA A 1 194 ? -20.143 1.515 5.398 1.00 47.19 194 ALA A C 1
ATOM 1548 O O . ALA A 1 194 ? -21.281 1.959 5.251 1.00 47.19 194 ALA A O 1
ATOM 1549 N N . GLU A 1 195 ? -19.914 0.338 5.980 1.00 40.19 195 GLU A N 1
ATOM 1550 C CA . GLU A 1 195 ? -20.868 -0.176 6.961 1.00 40.19 195 GLU A CA 1
ATOM 1551 C C . GLU A 1 195 ? -20.835 0.807 8.138 1.00 40.19 195 GLU A C 1
ATOM 1553 O O . GLU A 1 195 ? -19.927 0.785 8.968 1.00 40.19 195 GLU A O 1
ATOM 1558 N N . GLY A 1 196 ? -21.756 1.773 8.089 1.00 37.19 196 GLY A N 1
ATOM 1559 C CA . GLY A 1 196 ? -22.072 2.690 9.178 1.00 37.19 196 GLY A CA 1
ATOM 1560 C C . GLY A 1 196 ? -23.008 2.049 10.185 1.00 37.19 196 GLY A C 1
ATOM 1561 O O . GLY A 1 196 ? -23.879 1.258 9.757 1.00 37.19 196 GLY A O 1
#

Secondary structure (DSSP, 8-state):
-----------------------------------------TT--EEP--TT-TT--S-EESS-----HHHHHHHHTT-S-HHHHHHHHHHHHT-EE-TTSPEE-TTS-HHHHTT-SSPPPSS-TT----HHHHHHHHHHHHHHHHTS-GGGGGHHHHTS------GGG--HHHHHHHHHHHHHHHHHHHHH----

Nearest PDB structures (foldseek):
  2l1n-assembly1_A  TM=8.501E-01  e=1.964E-07  Synechococcus elongatus PCC 7942 = FACHB-805
  2gsl-assembly3_F  TM=3.625E-01  e=2.022E+00  Fusobacterium nucleatum subsp. nucleatum ATCC 25586
  6s3l-assembly1_C  TM=2.544E-01  e=8.732E+00  Vibrio mimicus CAIM 602

Sequence (196 aa):
MAFTSPRLYLGGVGRGRRGARGVSSRRRTGSLQCAVEWKIDPSIRPKPARESDSGLPGADFAEDLPLSDELILAIAQEQVPDQIVNDVLWFLLGYQKQPDGTWNSDMVPSPWKKEYPTPPDFIGTSRDFSPEIDKPVKKAVQKLTRSIPKEHKQLLKTEIKFEGYQLNELTPNRTRRATAANWIAHYRLSRYGAEG

InterPro domains:
  IPR014952 Protein of unknown function DUF1823 [PF08853] (66-188)